Protein AF-A0A346AXZ2-F1 (afdb_monomer)

Organism: NCBI:txid2144175

Nearest PDB structures (foldseek):
  1bge-assembly2_B  TM=4.044E-01  e=4.097E-01  Canis lupus familiaris
  1bgd-assembly1_A  TM=3.453E-01  e=4.097E-01  Canis lupus familiaris
  7rmy-assembly1_A  TM=4.752E-01  e=7.616E+00  synthetic construct
  8irj-assembly1_A  TM=3.448E-01  e=8.560E+00  Homo sapiens

Mean predicted aligned error: 13.6 Å

pLDDT: mean 73.98, std 22.38, range [26.02, 95.81]

Secondary structure (DSSP, 8-state):
--HHHHHHHHHHHHTTTS-HHHHHHHHHHH-TT-SS-PPP-------------------PPB--SSHHHHHHHHHHHH--HHHHHHHHTSTTTGGGHHHHHHHHHHHHHHHTT-----TTHHHHHHHHHHHHHHHHTHHHHHHHHHHHHHS-HHHHHHHHHHHHHHHHHHHHTT-EE----TTSBTTS-EEEETTEEEEHHHHEEEEEEEES-GGGTTBEEEEEE--EEEEEE-TTS-EEEEEE-EEEEEEEE-GGGGSSS--

Foldseek 3Di:
DDPVVVVVVVVVVVPPPDDPVVVVVVVCVVCVPPPDDDDDDDDPDPDPPPPPLPFDPDDDAQECLDPVSVVVLLVLLLPLVQLLVLLVVDPNSVVCNVLVVVLSVQSVVVVVPPDHRAQAPFVVNVVSSLVSCLVRPQVLLLVLLVQLVPHDDVSVVSSVSNNVSSQVSCVSSQWHFTDDDFQDAQAPDWNDDPPDTHGSVRQADEDEDEDPDPSQARTWHFWSFGKIWHWHQGSVRDTDIDIHRTYTYGYHHDPVVPPPPDD

Sequence (263 aa):
MSLLVEHLRNQYVAYKSWNRAVVLKRLRERYPVLVKKAPEGLVPLLKKQPVSADNFVQSVPLDLRDREHFAEYMAKVKHIDPILQVLRENTMGKEYIKYIENYRERVSKVLDKIKEFDEETTENVVDTILGLIRKYLVNFIIGAYRGMRGSEEESRAFYGRLHRAIEAYLEQIYVKAHPVREGRSIREMEVVNDDRKVELIEIFKILKKETQEEQWFNIIDEIELQPHFVTYIDGDDECELAFLEGQCVVWGANCQAKCNFLE

Radius of gyration: 22.41 Å; Cα contacts (8 Å, |Δi|>4): 313; chains: 1; bounding box: 55×48×73 Å

Structure (mmCIF, N/CA/C/O backbone):
data_AF-A0A346AXZ2-F1
#
_entry.id   AF-A0A346AXZ2-F1
#
loop_
_atom_site.group_PDB
_atom_site.id
_atom_site.type_symbol
_atom_site.label_atom_id
_atom_site.label_alt_id
_atom_site.label_comp_id
_atom_site.label_asym_id
_atom_site.label_entity_id
_atom_site.label_seq_id
_atom_site.pdbx_PDB_ins_code
_atom_site.Cartn_x
_atom_site.Cartn_y
_atom_site.Cartn_z
_atom_site.occupancy
_atom_site.B_iso_or_equiv
_atom_site.auth_seq_id
_atom_site.auth_comp_id
_atom_site.auth_asym_id
_atom_site.auth_atom_id
_atom_site.pdbx_PDB_model_num
ATOM 1 N N . MET A 1 1 ? -24.239 -31.971 -24.805 1.00 40.22 1 MET A N 1
ATOM 2 C CA . MET A 1 1 ? -24.832 -30.905 -23.970 1.00 40.22 1 MET A CA 1
ATOM 3 C C . MET A 1 1 ? -23.843 -30.626 -22.866 1.00 40.22 1 MET A C 1
ATOM 5 O O . MET A 1 1 ? -23.620 -31.496 -22.042 1.00 40.22 1 MET A O 1
ATOM 9 N N . SER A 1 2 ? -23.089 -29.545 -23.043 1.00 37.97 2 SER A N 1
ATOM 10 C CA . SER A 1 2 ? -21.704 -29.430 -22.597 1.00 37.97 2 SER A CA 1
ATOM 11 C C . SER A 1 2 ? -21.564 -28.719 -21.257 1.00 37.97 2 SER A C 1
ATOM 13 O O . SER A 1 2 ? -22.422 -27.927 -20.875 1.00 37.97 2 SER A O 1
ATOM 15 N N . LEU A 1 3 ? -20.404 -28.954 -20.639 1.00 37.78 3 LEU A N 1
ATOM 16 C CA . LEU A 1 3 ? -19.769 -28.239 -19.525 1.00 37.78 3 LEU A CA 1
ATOM 17 C C . LEU A 1 3 ? -20.015 -26.720 -19.481 1.00 37.78 3 LEU A C 1
ATOM 19 O O . LEU A 1 3 ? -19.921 -26.128 -18.417 1.00 37.78 3 LEU A O 1
ATOM 23 N N . LEU A 1 4 ? -20.371 -26.086 -20.602 1.00 37.22 4 LEU A N 1
ATOM 24 C CA . LEU A 1 4 ? -20.776 -24.685 -20.664 1.00 37.22 4 LEU A CA 1
ATOM 25 C C . LEU A 1 4 ? -22.094 -24.414 -19.915 1.00 37.22 4 LEU A C 1
ATOM 27 O O . LEU A 1 4 ? -22.213 -23.395 -19.250 1.00 37.22 4 LEU A O 1
ATOM 31 N N . VAL A 1 5 ? -23.077 -25.318 -19.989 1.00 36.56 5 VAL A N 1
ATOM 32 C CA . VAL A 1 5 ? -24.354 -25.183 -19.263 1.00 36.56 5 VAL A CA 1
ATOM 33 C C . VAL A 1 5 ? -24.133 -25.371 -17.762 1.00 36.56 5 VAL A C 1
ATOM 35 O O . VAL A 1 5 ? -24.736 -24.660 -16.969 1.00 36.56 5 VAL A O 1
ATOM 38 N N . GLU A 1 6 ? -23.225 -26.266 -17.377 1.00 38.41 6 GLU A N 1
ATOM 39 C CA . GLU A 1 6 ? -22.852 -26.525 -15.981 1.00 38.41 6 GLU A CA 1
ATOM 40 C C . GLU A 1 6 ? -22.001 -25.383 -15.399 1.00 38.41 6 GLU A C 1
ATOM 42 O O . GLU A 1 6 ? -22.269 -24.912 -14.299 1.00 38.41 6 GLU A O 1
ATOM 47 N N . HIS A 1 7 ? -21.057 -24.840 -16.177 1.00 41.91 7 HIS A N 1
ATOM 48 C CA . HIS A 1 7 ? -20.254 -23.669 -15.814 1.00 41.91 7 HIS A CA 1
ATOM 49 C C . HIS A 1 7 ? -21.111 -22.400 -15.702 1.00 41.91 7 HIS A C 1
ATOM 51 O O . HIS A 1 7 ? -20.980 -21.651 -14.738 1.00 41.91 7 HIS A O 1
ATOM 57 N N . LEU A 1 8 ? -22.061 -22.195 -16.621 1.00 35.34 8 LEU A N 1
ATOM 58 C CA . LEU A 1 8 ? -23.009 -21.081 -16.541 1.00 35.34 8 LEU A CA 1
ATOM 59 C C . LEU A 1 8 ? -23.999 -21.252 -15.385 1.00 35.34 8 LEU A C 1
ATOM 61 O O . LEU A 1 8 ? -24.368 -20.258 -14.770 1.00 35.34 8 LEU A O 1
ATOM 65 N N . ARG A 1 9 ? -24.409 -22.482 -15.047 1.00 34.03 9 ARG A N 1
ATOM 66 C CA . ARG A 1 9 ? -25.267 -22.762 -13.883 1.00 34.03 9 ARG A CA 1
ATOM 67 C C . ARG A 1 9 ? -24.519 -22.530 -12.567 1.00 34.03 9 ARG A C 1
ATOM 69 O O . ARG A 1 9 ? -25.102 -21.944 -11.662 1.00 34.03 9 ARG A O 1
ATOM 76 N N . ASN A 1 10 ? -23.239 -22.893 -12.495 1.00 42.69 10 ASN A N 1
ATOM 77 C CA . ASN A 1 10 ? -22.388 -22.661 -11.325 1.00 42.69 10 ASN A CA 1
ATOM 78 C C . ASN A 1 10 ? -22.038 -21.177 -11.147 1.00 42.69 10 ASN A C 1
ATOM 80 O O . ASN A 1 10 ? -22.098 -20.676 -10.029 1.00 42.69 10 ASN A O 1
ATOM 84 N N . GLN A 1 11 ? -21.811 -20.433 -12.236 1.00 38.09 11 GLN A N 1
ATOM 85 C CA . GLN A 1 11 ? -21.737 -18.970 -12.162 1.00 38.09 11 GLN A CA 1
ATOM 86 C C . GLN A 1 11 ? -23.084 -18.358 -11.741 1.00 38.09 11 GLN A C 1
ATOM 88 O O . GLN A 1 11 ? -23.117 -17.445 -10.927 1.00 38.09 11 GLN A O 1
ATOM 93 N N . TYR A 1 12 ? -24.220 -18.887 -12.208 1.00 30.75 12 TYR A N 1
ATOM 94 C CA . TYR A 1 12 ? -25.548 -18.373 -11.840 1.00 30.75 12 TYR A CA 1
ATOM 95 C C . TYR A 1 12 ? -25.903 -18.585 -10.356 1.00 30.75 12 TYR A C 1
ATOM 97 O O . TYR A 1 12 ? -26.665 -17.798 -9.797 1.00 30.75 12 TYR A O 1
ATOM 105 N N . VAL A 1 13 ? -25.353 -19.616 -9.705 1.00 36.16 13 VAL A N 1
ATOM 106 C CA . VAL A 1 13 ? -25.509 -19.846 -8.256 1.00 36.16 13 VAL A CA 1
ATOM 107 C C . VAL A 1 13 ? -24.669 -18.855 -7.434 1.00 36.16 13 VAL A C 1
ATOM 109 O O . VAL A 1 13 ? -25.126 -18.433 -6.375 1.00 36.16 13 VAL A O 1
ATOM 112 N N . ALA A 1 14 ? -23.523 -18.402 -7.956 1.00 37.50 14 ALA A N 1
ATOM 113 C CA . ALA A 1 14 ? -22.648 -17.412 -7.316 1.00 37.50 14 ALA A CA 1
ATOM 114 C C . ALA A 1 14 ? -23.155 -15.952 -7.404 1.00 37.50 14 ALA A C 1
ATOM 116 O O . ALA A 1 14 ? -22.717 -15.100 -6.641 1.00 37.50 14 ALA A O 1
ATOM 117 N N . TYR A 1 15 ? -24.116 -15.641 -8.284 1.00 38.22 15 TYR A N 1
ATOM 118 C CA . TYR A 1 15 ? -24.635 -14.275 -8.492 1.00 38.22 15 TYR A CA 1
ATOM 119 C C . TYR A 1 15 ? -26.028 -14.037 -7.887 1.00 38.22 15 TYR A C 1
ATOM 121 O O . TYR A 1 15 ? -26.871 -13.354 -8.476 1.00 38.22 15 TYR A O 1
ATOM 129 N N . LYS A 1 16 ? -26.297 -14.583 -6.696 1.00 30.91 16 LYS A N 1
ATOM 130 C CA . LYS A 1 16 ? -27.607 -14.442 -6.033 1.00 30.91 16 LYS A CA 1
ATOM 131 C C . LYS A 1 16 ? -27.944 -13.028 -5.530 1.00 30.91 16 LYS A C 1
ATOM 133 O O . LYS A 1 16 ? -29.088 -12.814 -5.144 1.00 30.91 16 LYS A O 1
ATOM 138 N N . SER A 1 17 ? -27.028 -12.060 -5.586 1.00 39.34 17 SER A N 1
ATOM 139 C CA . SER A 1 17 ? -27.261 -10.701 -5.063 1.00 39.34 17 SER A CA 1
ATOM 140 C C . SER A 1 17 ? -27.300 -9.580 -6.113 1.00 39.34 17 SER A C 1
ATOM 142 O O . SER A 1 17 ? -27.526 -8.429 -5.749 1.00 39.34 17 SER A O 1
ATOM 144 N N . TRP A 1 18 ? -27.125 -9.852 -7.416 1.00 37.91 18 TRP A N 1
ATOM 145 C CA . TRP A 1 18 ? -27.080 -8.789 -8.439 1.00 37.91 18 TRP A CA 1
ATOM 146 C C . TRP A 1 18 ? -28.165 -8.939 -9.515 1.00 37.91 18 TRP A C 1
ATOM 148 O O . TRP A 1 18 ? -28.355 -9.992 -10.122 1.00 37.91 18 TRP A O 1
ATOM 158 N N . ASN A 1 19 ? -28.879 -7.840 -9.782 1.00 39.31 19 ASN A N 1
ATOM 159 C CA . ASN A 1 19 ? -29.966 -7.763 -10.757 1.00 39.31 19 ASN A CA 1
ATOM 160 C C . ASN A 1 19 ? -29.462 -8.147 -12.167 1.00 39.31 19 ASN A C 1
ATOM 162 O O . ASN A 1 19 ? -28.688 -7.415 -12.791 1.00 39.31 19 ASN A O 1
ATOM 166 N N . ARG A 1 20 ? -29.913 -9.306 -12.669 1.00 38.69 20 ARG A N 1
ATOM 167 C CA . ARG A 1 20 ? -29.496 -9.981 -13.919 1.00 38.69 20 ARG A CA 1
ATOM 168 C C . ARG A 1 20 ? -29.384 -9.059 -15.141 1.00 38.69 20 ARG A C 1
ATOM 170 O O . ARG A 1 20 ? -28.541 -9.281 -16.011 1.00 38.69 20 ARG A O 1
ATOM 177 N N . ALA A 1 21 ? -30.214 -8.020 -15.216 1.00 38.50 21 ALA A N 1
ATOM 178 C CA . ALA A 1 21 ? -30.202 -7.054 -16.312 1.00 38.50 21 ALA A CA 1
ATOM 179 C C . ALA A 1 21 ? -28.946 -6.155 -16.320 1.00 38.50 21 ALA A C 1
ATOM 181 O O . ALA A 1 21 ? -28.466 -5.784 -17.390 1.00 38.50 21 ALA A O 1
ATOM 182 N N . VAL A 1 22 ? -28.381 -5.841 -15.150 1.00 44.69 22 VAL A N 1
ATOM 183 C CA . VAL A 1 22 ? -27.226 -4.937 -14.989 1.00 44.69 22 VAL A CA 1
ATOM 184 C C . VAL A 1 22 ? -25.925 -5.622 -15.408 1.00 44.69 22 VAL A C 1
ATOM 186 O O . VAL A 1 22 ? -25.112 -5.031 -16.120 1.00 44.69 22 VAL A O 1
ATOM 189 N N . VAL A 1 23 ? -25.757 -6.891 -15.031 1.00 42.25 23 VAL A N 1
ATOM 190 C CA . VAL A 1 23 ? -24.566 -7.692 -15.358 1.00 42.25 23 VAL A CA 1
ATOM 191 C C . VAL A 1 23 ? -24.490 -7.963 -16.862 1.00 42.25 23 VAL A C 1
ATOM 193 O O . VAL A 1 23 ? -23.460 -7.729 -17.491 1.00 42.25 23 VAL A O 1
ATOM 196 N N . LEU A 1 24 ? -25.610 -8.356 -17.479 1.00 42.03 24 LEU A N 1
ATOM 197 C CA . LEU A 1 24 ? -25.664 -8.609 -18.923 1.00 42.03 24 LEU A CA 1
ATOM 198 C C . LEU A 1 24 ? -25.473 -7.337 -19.760 1.00 42.03 24 LEU A C 1
ATOM 200 O O . LEU A 1 24 ? -24.898 -7.410 -20.847 1.00 42.03 24 LEU A O 1
ATOM 204 N N . LYS A 1 25 ? -25.916 -6.176 -19.262 1.00 46.00 25 LYS A N 1
ATOM 205 C CA . LYS A 1 25 ? -25.681 -4.884 -19.916 1.00 46.00 25 LYS A CA 1
ATOM 206 C C . LYS A 1 25 ? -24.193 -4.509 -19.888 1.00 46.00 25 LYS A C 1
ATOM 208 O O . LYS A 1 25 ? -23.632 -4.240 -20.945 1.00 46.00 25 LYS A O 1
ATOM 213 N N . ARG A 1 26 ? -23.529 -4.625 -18.728 1.00 46.03 26 ARG A N 1
ATOM 214 C CA . ARG A 1 26 ? -22.086 -4.345 -18.578 1.00 46.03 26 ARG A CA 1
ATOM 215 C C . ARG A 1 26 ? -21.205 -5.283 -19.405 1.00 46.03 26 ARG A C 1
ATOM 217 O O . ARG A 1 26 ? -20.220 -4.839 -19.986 1.00 46.03 26 ARG A O 1
ATOM 224 N N . LEU A 1 27 ? -21.568 -6.563 -19.506 1.00 42.69 27 LEU A N 1
ATOM 225 C CA . LEU A 1 27 ? -20.828 -7.530 -20.324 1.00 42.69 27 LEU A CA 1
ATOM 226 C C . LEU A 1 27 ? -20.966 -7.246 -21.829 1.00 42.69 27 LEU A C 1
ATOM 228 O O . LEU A 1 27 ? -19.977 -7.333 -22.556 1.00 42.69 27 LEU A O 1
ATOM 232 N N . ARG A 1 28 ? -22.158 -6.849 -22.299 1.00 47.31 28 ARG A N 1
ATOM 233 C CA . ARG A 1 28 ? -22.380 -6.473 -23.710 1.00 47.31 28 ARG A CA 1
ATOM 234 C C . ARG A 1 28 ? -21.711 -5.153 -24.090 1.00 47.31 28 ARG A C 1
ATOM 236 O O . ARG A 1 28 ? -21.225 -5.035 -25.208 1.00 47.31 28 ARG A O 1
ATOM 243 N N . GLU A 1 29 ? -21.662 -4.190 -23.171 1.00 47.78 29 GLU A N 1
ATOM 244 C CA . GLU A 1 29 ? -20.983 -2.902 -23.372 1.00 47.78 29 GLU A CA 1
ATOM 245 C C . GLU A 1 29 ? -19.454 -3.050 -23.403 1.00 47.78 29 GLU A C 1
ATOM 247 O O . GLU A 1 29 ? -18.781 -2.331 -24.138 1.00 47.78 29 GLU A O 1
ATOM 252 N N . ARG A 1 30 ? -18.897 -4.002 -22.641 1.00 43.12 30 ARG A N 1
ATOM 253 C CA . ARG A 1 30 ? -17.442 -4.171 -22.488 1.00 43.12 30 ARG A CA 1
ATOM 254 C C . ARG A 1 30 ? -16.817 -5.145 -23.494 1.00 43.12 30 ARG A C 1
ATOM 256 O O . ARG A 1 30 ? -15.624 -5.034 -23.764 1.00 43.12 30 ARG A O 1
ATOM 263 N N . TYR A 1 31 ? -17.606 -6.047 -24.091 1.00 40.69 31 TYR A N 1
ATOM 264 C CA . TYR A 1 31 ? -17.127 -7.048 -25.059 1.00 40.69 31 TYR A CA 1
ATOM 265 C C . TYR A 1 31 ? -18.066 -7.223 -26.272 1.00 40.69 31 TYR A C 1
ATOM 267 O O . TYR A 1 31 ? -18.684 -8.279 -26.435 1.00 40.69 31 TYR A O 1
ATOM 275 N N . PRO A 1 32 ? -18.159 -6.237 -27.182 1.00 39.19 32 PRO A N 1
ATOM 276 C CA . PRO A 1 32 ? -19.088 -6.295 -28.318 1.00 39.19 32 PRO A CA 1
ATOM 277 C C . PRO A 1 32 ? -18.766 -7.382 -29.367 1.00 39.19 32 PRO A C 1
ATOM 279 O O . PRO A 1 32 ? -19.599 -7.666 -30.223 1.00 39.19 32 PRO A O 1
ATOM 282 N N . VAL A 1 33 ? -17.583 -8.013 -29.317 1.00 41.06 33 VAL A N 1
ATOM 283 C CA . VAL A 1 33 ? -17.075 -8.905 -30.384 1.00 41.06 33 VAL A CA 1
ATOM 284 C C . VAL A 1 33 ? -17.206 -10.406 -30.058 1.00 41.06 33 VAL A C 1
ATOM 286 O O . VAL A 1 33 ? -16.968 -11.250 -30.917 1.00 41.06 33 VAL A O 1
ATOM 289 N N . LEU A 1 34 ? -17.665 -10.793 -28.863 1.00 41.34 34 LEU A N 1
ATOM 290 C CA . LEU A 1 34 ? -17.738 -12.209 -28.452 1.00 41.34 34 LEU A CA 1
ATOM 291 C C . LEU A 1 34 ? -18.991 -12.964 -28.943 1.00 41.34 34 LEU A C 1
ATOM 293 O O . LEU A 1 34 ? -19.544 -13.805 -28.239 1.00 41.34 34 LEU A O 1
ATOM 297 N N . VAL A 1 35 ? -19.414 -12.723 -30.186 1.00 39.09 35 VAL A N 1
ATOM 298 C CA . VAL A 1 35 ? -20.332 -13.618 -30.910 1.00 39.09 35 VAL A CA 1
ATOM 299 C C . VAL A 1 35 ? -19.813 -13.824 -32.331 1.00 39.09 35 VAL A C 1
ATOM 301 O O . VAL A 1 35 ? -20.402 -13.326 -33.284 1.00 39.09 35 VAL A O 1
ATOM 304 N N . LYS A 1 36 ? -18.689 -14.539 -32.483 1.00 32.81 36 LYS A N 1
ATOM 305 C CA . LYS A 1 36 ? -18.346 -15.308 -33.698 1.00 32.81 36 LYS A CA 1
ATOM 306 C C . LYS A 1 36 ? -17.117 -16.205 -33.456 1.00 32.81 36 LYS A C 1
ATOM 308 O O . LYS A 1 36 ? -16.014 -15.715 -33.281 1.00 32.81 36 LYS A O 1
ATOM 313 N N . LYS A 1 37 ? -17.402 -17.517 -33.421 1.00 34.19 37 LYS A N 1
ATOM 314 C CA . LYS A 1 37 ? -16.577 -18.741 -33.569 1.00 34.19 37 LYS A CA 1
ATOM 315 C C . LYS A 1 37 ? -15.047 -18.659 -33.372 1.00 34.19 37 LYS A C 1
ATOM 317 O O . LYS A 1 37 ? -14.351 -18.012 -34.143 1.00 34.19 37 LYS A O 1
ATOM 322 N N . ALA A 1 38 ? -14.541 -19.483 -32.449 1.00 27.55 38 ALA A N 1
ATOM 323 C CA . ALA A 1 38 ? -13.133 -19.883 -32.363 1.00 27.55 38 ALA A CA 1
ATOM 324 C C . ALA A 1 38 ? -12.809 -21.007 -33.378 1.00 27.55 38 ALA A C 1
ATOM 326 O O . ALA A 1 38 ? -13.654 -21.890 -33.552 1.00 27.55 38 ALA A O 1
ATOM 327 N N . PRO A 1 39 ? -11.624 -21.021 -34.022 1.00 30.94 39 PRO A N 1
ATOM 328 C CA . PRO A 1 39 ? -11.111 -22.194 -34.720 1.00 30.94 39 PRO A CA 1
ATOM 329 C C . PRO A 1 39 ? -10.305 -23.092 -33.772 1.00 30.94 39 PRO A C 1
ATOM 331 O O . PRO A 1 39 ? -9.544 -22.623 -32.927 1.00 30.94 39 PRO A O 1
ATOM 334 N N . GLU A 1 40 ? -10.507 -24.396 -33.926 1.00 34.31 40 GLU A N 1
ATOM 335 C CA . GLU A 1 40 ? -9.847 -25.466 -33.183 1.00 34.31 40 GLU A CA 1
ATOM 336 C C . GLU A 1 40 ? -8.433 -25.736 -33.715 1.00 34.31 40 GLU A C 1
ATOM 338 O O . GLU A 1 40 ? -8.216 -25.786 -34.924 1.00 34.31 40 GLU A O 1
ATOM 343 N N . GLY A 1 41 ? -7.507 -26.017 -32.792 1.00 33.69 41 GLY A N 1
ATOM 344 C CA . GLY A 1 41 ? -6.291 -26.782 -33.070 1.00 33.69 41 GLY A CA 1
ATOM 345 C C . GLY A 1 41 ? -5.003 -25.970 -33.176 1.00 33.69 41 GLY A C 1
ATOM 346 O O . GLY A 1 41 ? -4.687 -25.465 -34.244 1.00 33.69 41 GLY A O 1
ATOM 347 N N . LEU A 1 42 ? -4.236 -25.931 -32.077 1.00 27.20 42 LEU A N 1
ATOM 348 C CA . LEU A 1 42 ? -2.772 -26.109 -32.015 1.00 27.20 42 LEU A CA 1
ATOM 349 C C . LEU A 1 42 ? -2.289 -25.798 -30.590 1.00 27.20 42 LEU A C 1
ATOM 351 O O . LEU A 1 42 ? -2.053 -24.651 -30.233 1.00 27.20 42 LEU A O 1
ATOM 355 N N . VAL A 1 43 ? -2.132 -26.835 -29.765 1.00 26.02 43 VAL A N 1
ATOM 356 C CA . VAL A 1 43 ? -1.326 -26.757 -28.538 1.00 26.02 43 VAL A CA 1
ATOM 357 C C . VAL A 1 43 ? -0.455 -28.007 -28.461 1.00 26.02 43 VAL A C 1
ATOM 359 O O . VAL A 1 43 ? -0.982 -29.089 -28.197 1.00 26.02 43 VAL A O 1
ATOM 362 N N . PRO A 1 44 ? 0.872 -27.895 -28.626 1.00 31.22 44 PRO A N 1
ATOM 363 C CA . PRO A 1 44 ? 1.801 -28.856 -28.069 1.00 31.22 44 PRO A CA 1
ATOM 364 C C . PRO A 1 44 ? 2.406 -28.294 -26.776 1.00 31.22 44 PRO A C 1
ATOM 366 O O . PRO A 1 44 ? 3.245 -27.402 -26.787 1.00 31.22 44 PRO A O 1
ATOM 369 N N . LEU A 1 45 ? 1.981 -28.892 -25.662 1.00 31.75 45 LEU A N 1
ATOM 370 C CA . LEU A 1 45 ? 2.846 -29.317 -24.556 1.00 31.75 45 LEU A CA 1
ATOM 371 C C . LEU A 1 45 ? 3.811 -28.270 -23.965 1.00 31.75 45 LEU A C 1
ATOM 373 O O . LEU A 1 45 ? 5.022 -28.476 -23.941 1.00 31.75 45 LEU A O 1
ATOM 377 N N . LEU A 1 46 ? 3.268 -27.255 -23.293 1.00 28.81 46 LEU A N 1
ATOM 378 C CA . LEU A 1 46 ? 3.876 -26.843 -22.028 1.00 28.81 46 LEU A CA 1
ATOM 379 C C . LEU A 1 46 ? 3.371 -27.820 -20.968 1.00 28.81 46 LEU A C 1
ATOM 381 O O . LEU A 1 46 ? 2.168 -27.928 -20.724 1.00 28.81 46 LEU A O 1
ATOM 385 N N . LYS A 1 47 ? 4.293 -28.613 -20.411 1.00 28.31 47 LYS A N 1
ATOM 386 C CA . LYS A 1 47 ? 4.028 -29.498 -19.274 1.00 28.31 47 LYS A CA 1
ATOM 387 C C . LYS A 1 47 ? 3.242 -28.694 -18.242 1.00 28.31 47 LYS A C 1
ATOM 389 O O . LYS A 1 47 ? 3.785 -27.752 -17.673 1.00 28.31 47 LYS A O 1
ATOM 394 N N . LYS A 1 48 ? 1.981 -29.075 -18.012 1.00 32.16 48 LYS A N 1
ATOM 395 C CA . LYS A 1 48 ? 1.210 -28.640 -16.849 1.00 32.16 48 LYS A CA 1
ATOM 396 C C . LYS A 1 48 ? 1.999 -29.085 -15.624 1.00 32.16 48 LYS A C 1
ATOM 398 O O . LYS A 1 48 ? 1.872 -30.226 -15.186 1.00 32.16 48 LYS A O 1
ATOM 403 N N . GLN A 1 49 ? 2.868 -28.219 -15.112 1.00 26.55 49 GLN A N 1
ATOM 404 C CA . GLN A 1 49 ? 3.192 -28.300 -13.702 1.00 26.55 49 GLN A CA 1
ATOM 405 C C . GLN A 1 49 ? 1.857 -28.127 -12.975 1.00 26.55 49 GLN A C 1
ATOM 407 O O . GLN A 1 49 ? 1.080 -27.250 -13.367 1.00 26.55 49 GLN A O 1
ATOM 412 N N . PRO A 1 50 ? 1.526 -28.994 -12.006 1.00 27.14 50 PRO A N 1
ATOM 413 C CA . PRO A 1 50 ? 0.364 -28.754 -11.173 1.00 27.14 50 PRO A CA 1
ATOM 414 C C . PRO A 1 50 ? 0.490 -27.333 -10.624 1.00 27.14 50 PRO A C 1
ATOM 416 O O . PRO A 1 50 ? 1.554 -26.955 -10.132 1.00 27.14 50 PRO A O 1
ATOM 419 N N . VAL A 1 51 ? -0.570 -26.544 -10.800 1.00 38.16 51 VAL A N 1
ATOM 420 C CA . VAL A 1 51 ? -0.731 -25.251 -10.142 1.00 38.16 51 VAL A CA 1
ATOM 421 C C . VAL A 1 51 ? -0.740 -25.589 -8.660 1.00 38.16 51 VAL A C 1
ATOM 423 O O . VAL A 1 51 ? -1.751 -26.059 -8.138 1.00 38.16 51 VAL A O 1
ATOM 426 N N . SER A 1 52 ? 0.416 -25.509 -8.005 1.00 35.06 52 SER A N 1
ATOM 427 C CA . SER A 1 52 ? 0.430 -25.566 -6.558 1.00 35.06 52 SER A CA 1
ATOM 428 C C . SER A 1 52 ? -0.380 -24.363 -6.096 1.00 35.06 52 SER A C 1
ATOM 430 O O . SER A 1 52 ? -0.179 -23.247 -6.579 1.00 35.06 52 SER A O 1
ATOM 432 N N . ALA A 1 53 ? -1.332 -24.600 -5.197 1.00 40.31 53 ALA A N 1
ATOM 433 C CA . ALA A 1 53 ? -2.038 -23.568 -4.446 1.00 40.31 53 ALA A CA 1
ATOM 434 C C . ALA A 1 53 ? -1.073 -22.879 -3.459 1.00 40.31 53 ALA A C 1
ATOM 436 O O . ALA A 1 53 ? -1.385 -22.671 -2.290 1.00 40.31 53 ALA A O 1
ATOM 437 N N . ASP A 1 54 ? 0.144 -22.595 -3.913 1.00 38.84 54 ASP A N 1
ATOM 438 C CA . ASP A 1 54 ? 1.136 -21.887 -3.145 1.00 38.84 54 ASP A CA 1
ATOM 439 C C . ASP A 1 54 ? 0.746 -20.413 -3.194 1.00 38.84 54 ASP A C 1
ATOM 441 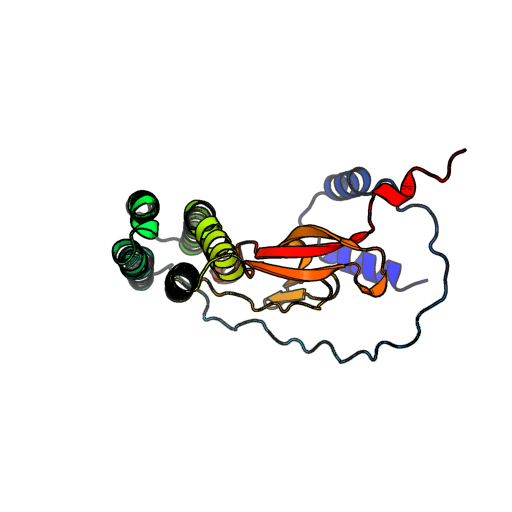O O . ASP A 1 54 ? 0.667 -19.818 -4.272 1.00 38.84 54 ASP A O 1
ATOM 445 N N . ASN A 1 55 ? 0.576 -19.839 -2.002 1.00 45.25 55 ASN A N 1
ATOM 446 C CA . ASN A 1 55 ? 0.907 -18.455 -1.641 1.00 45.25 55 ASN A CA 1
ATOM 447 C C . ASN A 1 55 ? -0.222 -17.599 -1.056 1.00 45.25 55 ASN A C 1
ATOM 449 O O . ASN A 1 55 ? -0.085 -16.379 -1.075 1.00 45.25 55 ASN A O 1
ATOM 453 N N . PHE A 1 56 ? -1.278 -18.143 -0.445 1.00 49.75 56 PHE A N 1
ATOM 454 C CA . PHE A 1 56 ? -1.970 -17.302 0.540 1.00 49.75 56 PHE A CA 1
ATOM 455 C C . PHE A 1 56 ? -1.137 -17.257 1.823 1.00 49.75 56 PHE A C 1
ATOM 457 O O . PHE A 1 56 ? -0.857 -18.290 2.434 1.00 49.75 56 PHE A O 1
ATOM 464 N N . VAL A 1 57 ? -0.684 -16.064 2.213 1.00 51.72 57 VAL A N 1
ATOM 465 C CA . VAL A 1 57 ? -0.057 -15.876 3.521 1.00 51.72 57 VAL A CA 1
ATOM 466 C C . VAL A 1 57 ? -1.190 -15.967 4.531 1.00 51.72 57 VAL A C 1
ATOM 468 O O . VAL A 1 57 ? -1.879 -14.977 4.748 1.00 51.72 57 VAL A O 1
ATOM 471 N N . GLN A 1 58 ? -1.405 -17.146 5.125 1.00 53.22 58 GLN A N 1
ATOM 472 C CA . GLN A 1 58 ? -2.308 -17.271 6.268 1.00 53.22 58 GLN A CA 1
ATOM 473 C C . GLN A 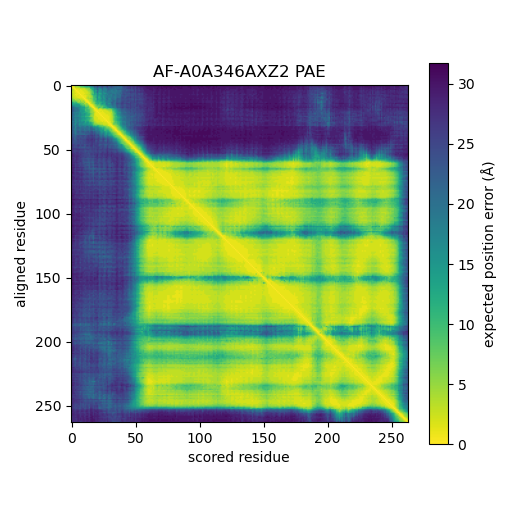1 58 ? -1.899 -16.221 7.306 1.00 53.22 58 GLN A C 1
ATOM 475 O O . GLN A 1 58 ? -0.795 -16.239 7.861 1.00 53.22 58 GLN A O 1
ATOM 480 N N . SER A 1 59 ? -2.767 -15.238 7.503 1.00 65.44 59 SER A N 1
ATOM 481 C CA . SER A 1 59 ? -2.602 -14.182 8.484 1.00 65.44 59 SER A CA 1
ATOM 482 C C . SER A 1 59 ? -3.716 -14.321 9.497 1.00 65.44 59 SER A C 1
ATOM 484 O O . SER A 1 59 ? -4.863 -14.514 9.109 1.00 65.44 59 SER A O 1
ATOM 486 N N . VAL A 1 60 ? -3.378 -14.181 10.775 1.00 80.56 60 VAL A N 1
ATOM 487 C CA . VAL A 1 60 ? -4.389 -13.997 11.816 1.00 80.56 60 VAL A CA 1
ATOM 488 C C . VAL A 1 60 ? -5.267 -12.811 11.400 1.00 80.56 60 VAL A C 1
ATOM 490 O O . VAL A 1 60 ? -4.693 -11.751 11.116 1.00 80.56 60 VAL A O 1
ATOM 493 N N . PRO A 1 61 ? -6.596 -12.992 11.283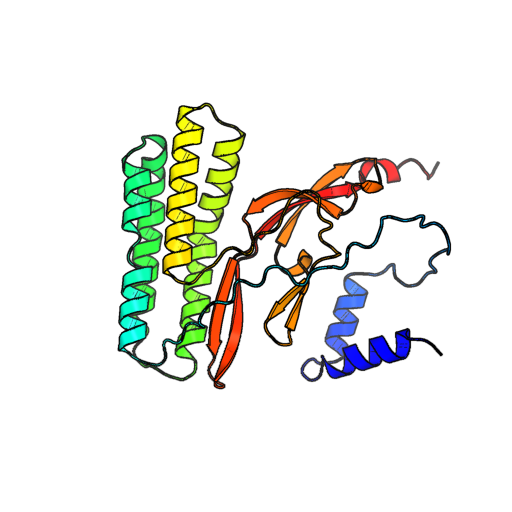 1.00 86.62 61 PRO A N 1
ATOM 494 C CA . PRO A 1 61 ? -7.481 -11.915 10.884 1.00 86.62 61 PRO A CA 1
ATOM 495 C C . PRO A 1 61 ? -7.425 -10.803 11.928 1.00 86.62 61 PRO A C 1
ATOM 497 O O . PRO A 1 61 ? -7.341 -11.053 13.132 1.00 86.62 61 PRO A O 1
ATOM 500 N N . LEU A 1 62 ? -7.417 -9.566 11.449 1.00 90.44 62 LEU A N 1
ATOM 501 C CA . LEU A 1 62 ? -7.528 -8.390 12.288 1.00 90.44 62 LEU A CA 1
ATOM 502 C C . LEU A 1 62 ? -8.941 -8.327 12.881 1.00 90.44 62 LEU A C 1
ATOM 504 O O . LEU A 1 62 ? -9.917 -8.354 12.139 1.00 90.44 62 LEU A O 1
ATOM 508 N N . ASP A 1 63 ? -9.036 -8.207 14.199 1.00 90.69 63 ASP A N 1
ATOM 509 C CA . ASP A 1 63 ? -10.290 -7.980 14.917 1.00 90.69 63 ASP A CA 1
ATOM 510 C C . ASP A 1 63 ? -10.092 -6.785 15.854 1.00 90.69 63 ASP A C 1
ATOM 512 O O . ASP A 1 63 ? -9.160 -6.770 16.660 1.00 90.69 63 ASP A O 1
ATOM 516 N N . LEU A 1 64 ? -10.905 -5.743 15.676 1.00 89.56 64 LEU A N 1
ATOM 517 C CA . LEU A 1 64 ? -10.799 -4.468 16.392 1.00 89.56 64 LEU A CA 1
ATOM 518 C C . LEU A 1 64 ? -12.048 -4.151 17.216 1.00 89.56 64 LEU A C 1
ATOM 520 O O . LEU A 1 64 ? -12.257 -2.997 17.603 1.00 89.56 64 LEU A O 1
ATOM 524 N N . ARG A 1 65 ? -12.900 -5.150 17.452 1.00 83.56 65 ARG A N 1
ATOM 525 C CA . ARG A 1 65 ? -14.179 -4.962 18.149 1.00 83.56 65 ARG A CA 1
ATOM 526 C C . ARG A 1 65 ? -14.007 -4.751 19.646 1.00 83.56 65 ARG A C 1
ATOM 528 O O . ARG A 1 65 ? -14.900 -4.219 20.303 1.00 83.56 65 ARG A O 1
ATOM 535 N N . ASP A 1 66 ? -12.845 -5.087 20.196 1.00 85.19 66 ASP A N 1
ATOM 536 C CA . ASP A 1 66 ? -12.470 -4.687 21.540 1.00 85.19 66 ASP A CA 1
ATOM 537 C C . ASP A 1 66 ? -11.537 -3.466 21.552 1.00 85.19 66 ASP A C 1
ATOM 539 O O . ASP A 1 66 ? -10.712 -3.203 20.671 1.00 85.19 66 ASP A O 1
ATOM 543 N N . ARG A 1 67 ? -11.668 -2.701 22.632 1.00 84.81 67 ARG A N 1
ATOM 544 C CA . ARG A 1 67 ? -10.989 -1.419 22.794 1.00 84.81 67 ARG A CA 1
ATOM 545 C C . ARG A 1 67 ? -9.471 -1.549 22.940 1.00 84.81 67 ARG A C 1
ATOM 547 O O . ARG A 1 67 ? -8.761 -0.597 22.614 1.00 84.81 67 ARG A O 1
ATOM 554 N N . GLU A 1 68 ? -8.986 -2.664 23.478 1.00 89.19 68 GLU A N 1
ATOM 555 C CA . GLU A 1 68 ? -7.561 -2.879 23.733 1.00 89.19 68 GLU A CA 1
ATOM 556 C C . GLU A 1 68 ? -6.829 -3.161 22.420 1.00 89.19 68 GLU A C 1
ATOM 558 O O . GLU A 1 68 ? -5.941 -2.386 22.056 1.00 89.19 68 GLU A O 1
ATOM 563 N N . HIS A 1 69 ? -7.276 -4.152 21.643 1.00 89.31 69 HIS A N 1
ATOM 564 C CA . HIS A 1 69 ? -6.711 -4.455 20.327 1.00 89.31 69 HIS A CA 1
ATOM 565 C C . HIS A 1 69 ? -6.855 -3.274 19.367 1.00 89.31 69 HIS A C 1
ATOM 567 O O . HIS A 1 69 ? -5.913 -2.973 18.628 1.00 89.31 69 HIS A O 1
ATOM 573 N N . PHE A 1 70 ? -7.964 -2.523 19.422 1.00 89.19 70 PHE A N 1
ATOM 574 C CA . PHE A 1 70 ? -8.066 -1.265 18.684 1.00 89.19 70 PHE A CA 1
ATOM 575 C C . PHE A 1 70 ? -6.984 -0.265 19.090 1.00 89.19 70 PHE A C 1
ATOM 577 O O . PHE A 1 70 ? -6.282 0.266 18.228 1.00 89.19 70 PHE A O 1
ATOM 584 N N . ALA A 1 71 ? -6.816 0.011 20.385 1.00 88.50 71 ALA A N 1
ATOM 585 C CA . ALA A 1 71 ? -5.810 0.963 20.846 1.00 88.50 71 ALA A CA 1
ATOM 586 C C . ALA A 1 71 ? -4.387 0.532 20.446 1.00 88.50 71 ALA A C 1
ATOM 588 O O . ALA A 1 71 ? -3.596 1.368 19.994 1.00 88.50 71 ALA A O 1
ATOM 589 N N . GLU A 1 72 ? -4.080 -0.762 20.548 1.00 91.81 72 GLU A N 1
ATOM 590 C CA . GLU A 1 72 ? -2.806 -1.337 20.119 1.00 91.81 72 GLU A CA 1
ATOM 591 C C . GLU A 1 72 ? -2.584 -1.207 18.612 1.00 91.81 72 GLU A C 1
ATOM 593 O O . GLU A 1 72 ? -1.534 -0.725 18.174 1.00 91.81 72 GLU A O 1
ATOM 598 N N . TYR A 1 73 ? -3.570 -1.603 17.805 1.00 92.25 73 TYR A N 1
ATOM 599 C CA . TYR A 1 73 ? -3.513 -1.466 16.355 1.00 92.25 73 TYR A CA 1
ATOM 600 C C . TYR A 1 73 ? -3.299 -0.003 15.967 1.00 92.25 73 TYR A C 1
ATOM 602 O O . TYR A 1 73 ? -2.422 0.315 15.165 1.00 92.25 73 TYR A O 1
ATOM 610 N N . MET A 1 74 ? -3.991 0.925 16.622 1.00 89.06 74 MET A N 1
ATOM 611 C CA . MET A 1 74 ? -3.843 2.349 16.340 1.00 89.06 74 MET A CA 1
ATOM 612 C C . MET A 1 74 ? -2.509 2.940 16.765 1.00 89.06 74 MET A C 1
ATOM 614 O O . MET A 1 74 ? -2.000 3.840 16.088 1.00 89.06 74 MET A O 1
ATOM 618 N N . ALA A 1 75 ? -1.896 2.428 17.829 1.00 90.75 75 ALA A N 1
ATOM 619 C CA . ALA A 1 75 ? -0.517 2.763 18.149 1.00 90.75 75 ALA A CA 1
ATOM 620 C C . ALA A 1 75 ? 0.434 2.317 17.024 1.00 90.75 75 ALA A C 1
ATOM 622 O O . ALA A 1 75 ? 1.293 3.102 16.614 1.00 90.75 75 ALA A O 1
ATOM 623 N N . LYS A 1 76 ? 0.229 1.116 16.459 1.00 93.50 76 LYS A N 1
ATOM 624 C CA . LYS A 1 76 ? 1.004 0.611 15.311 1.00 93.50 76 LYS A CA 1
ATOM 625 C C . LYS A 1 76 ? 0.807 1.485 14.069 1.00 93.50 76 LYS A C 1
ATOM 627 O O . LYS A 1 76 ? 1.791 1.929 13.485 1.00 93.50 76 LYS A O 1
ATOM 632 N N . VAL A 1 77 ? -0.435 1.835 13.715 1.00 91.88 77 VAL A N 1
ATOM 633 C CA . VAL A 1 77 ? -0.722 2.696 12.550 1.00 91.88 77 VAL A CA 1
ATOM 634 C C . VAL A 1 77 ? -0.076 4.079 12.692 1.00 91.88 77 VAL A C 1
ATOM 636 O O . VAL A 1 77 ? 0.448 4.617 11.715 1.00 91.88 77 VAL A O 1
ATOM 639 N N . LYS A 1 78 ? -0.033 4.657 13.898 1.00 90.25 78 LYS A N 1
ATOM 640 C CA . LYS A 1 78 ? 0.640 5.947 14.145 1.00 90.25 78 LYS A CA 1
ATOM 641 C C . LYS A 1 78 ? 2.169 5.872 14.096 1.00 90.25 78 LYS A C 1
ATOM 643 O O . LYS A 1 78 ? 2.808 6.917 13.941 1.00 90.25 78 LYS A O 1
ATOM 648 N N . HIS A 1 79 ? 2.755 4.688 14.250 1.00 92.19 79 HIS A N 1
ATOM 649 C CA . HIS A 1 79 ? 4.196 4.486 14.364 1.00 92.19 79 HIS A CA 1
ATOM 650 C C . HIS A 1 79 ? 4.898 4.513 12.994 1.00 92.19 79 HIS A C 1
ATOM 652 O O . HIS A 1 79 ? 5.440 3.525 12.511 1.00 92.19 79 HIS A O 1
ATOM 658 N N . ILE A 1 80 ? 4.898 5.688 12.364 1.00 91.88 80 ILE A N 1
ATOM 659 C CA . ILE A 1 80 ? 5.534 5.934 11.058 1.00 91.88 80 ILE A CA 1
ATOM 660 C C . ILE A 1 80 ? 6.972 6.462 11.163 1.00 91.88 80 ILE A C 1
ATOM 662 O O . ILE A 1 80 ? 7.611 6.767 10.153 1.00 91.88 80 ILE A O 1
ATOM 666 N N . ASP A 1 81 ? 7.478 6.617 12.387 1.00 93.12 81 ASP A N 1
ATOM 667 C CA . ASP A 1 81 ? 8.796 7.188 12.658 1.00 93.12 81 ASP A CA 1
ATOM 668 C C . ASP A 1 81 ? 9.945 6.446 11.940 1.00 93.12 81 ASP A C 1
ATOM 670 O O . ASP A 1 81 ? 10.839 7.138 11.444 1.00 93.12 81 ASP A O 1
ATOM 674 N N . PRO A 1 82 ? 9.913 5.107 11.749 1.00 93.38 82 PRO A N 1
ATOM 675 C CA . PRO A 1 82 ? 10.926 4.411 10.950 1.00 93.38 82 PRO A CA 1
ATOM 676 C C . PRO A 1 82 ? 11.020 4.900 9.495 1.00 93.38 82 PRO A C 1
ATOM 678 O O . PRO A 1 82 ? 12.119 5.059 8.965 1.00 93.38 82 PRO A O 1
ATOM 681 N N . ILE A 1 83 ? 9.887 5.208 8.849 1.00 94.31 83 ILE A N 1
ATOM 682 C CA . ILE A 1 83 ? 9.874 5.760 7.483 1.00 94.31 83 ILE A CA 1
ATOM 683 C C . ILE A 1 83 ? 10.468 7.173 7.496 1.00 94.31 83 ILE A C 1
ATOM 685 O O . ILE A 1 83 ? 11.323 7.505 6.673 1.00 94.31 83 ILE A O 1
ATOM 689 N N . LEU A 1 84 ? 10.049 8.008 8.454 1.00 94.44 84 LEU A N 1
ATOM 690 C CA . LEU A 1 84 ? 10.554 9.378 8.587 1.00 94.44 84 LEU A CA 1
ATOM 691 C C . LEU A 1 84 ? 12.059 9.419 8.854 1.00 94.44 84 LEU A C 1
ATOM 693 O O . LEU A 1 84 ? 12.738 10.314 8.354 1.00 94.44 84 LEU A O 1
ATOM 697 N N . GLN A 1 85 ? 12.583 8.471 9.628 1.00 94.81 85 GLN A N 1
ATOM 698 C CA . GLN A 1 85 ? 14.012 8.359 9.888 1.00 94.81 85 GLN A CA 1
ATOM 699 C C . GLN A 1 85 ? 14.791 8.149 8.585 1.00 94.81 85 GLN A C 1
ATOM 701 O O . GLN A 1 85 ? 15.696 8.933 8.296 1.00 94.81 85 GLN A O 1
ATOM 706 N N . VAL A 1 86 ? 14.384 7.184 7.752 1.00 93.88 86 VAL A N 1
ATOM 707 C CA . VAL A 1 86 ? 15.031 6.934 6.450 1.00 93.88 86 VAL A CA 1
ATOM 708 C C . VAL A 1 86 ? 15.002 8.179 5.560 1.00 93.88 86 VAL A C 1
ATOM 710 O O . VAL A 1 86 ? 15.991 8.489 4.894 1.00 93.88 86 VAL A O 1
ATOM 713 N N . LEU A 1 87 ? 13.893 8.926 5.566 1.00 93.00 87 LEU A N 1
ATOM 714 C CA . LEU A 1 87 ? 13.772 10.168 4.799 1.00 93.00 87 LEU A CA 1
ATOM 715 C C . LEU A 1 87 ? 14.677 11.295 5.323 1.00 93.00 87 LEU A C 1
ATOM 717 O O . LEU A 1 87 ? 15.176 12.090 4.531 1.00 93.00 87 LEU A O 1
ATOM 721 N N . ARG A 1 88 ? 14.905 11.386 6.638 1.00 93.94 88 ARG A N 1
ATOM 722 C CA . ARG A 1 88 ? 15.757 12.424 7.252 1.00 93.94 88 ARG A CA 1
ATOM 723 C C . ARG A 1 88 ? 17.245 12.192 7.007 1.00 93.94 88 ARG A C 1
ATOM 725 O O . ARG A 1 88 ? 17.996 13.161 6.896 1.00 93.94 88 ARG A O 1
ATOM 732 N N . GLU A 1 89 ? 17.655 10.931 6.910 1.00 90.69 89 GLU A N 1
ATOM 733 C CA . GLU A 1 89 ? 19.047 10.514 6.709 1.00 90.69 89 GLU A CA 1
ATOM 734 C C . GLU A 1 89 ? 19.580 10.801 5.293 1.00 90.69 89 GLU A C 1
ATOM 736 O O . GLU A 1 89 ? 20.783 10.701 5.063 1.00 90.69 89 GLU A O 1
ATOM 741 N N . ASN A 1 90 ? 18.722 11.173 4.336 1.00 86.88 90 ASN A N 1
ATOM 742 C CA . ASN A 1 90 ? 19.119 11.439 2.953 1.00 86.88 90 ASN A CA 1
ATOM 743 C C . ASN A 1 90 ? 18.543 12.768 2.436 1.00 86.88 90 ASN A C 1
ATOM 745 O O . ASN A 1 90 ? 17.386 13.098 2.684 1.00 86.88 90 ASN A O 1
ATOM 749 N N . THR A 1 91 ? 19.333 13.538 1.683 1.00 85.75 91 THR A N 1
ATOM 750 C CA . THR A 1 91 ? 18.906 14.829 1.115 1.00 85.75 91 THR A CA 1
ATOM 751 C C . THR A 1 91 ? 17.699 14.701 0.186 1.00 85.75 91 THR A C 1
ATOM 753 O O . THR A 1 91 ? 16.811 15.546 0.266 1.00 85.75 91 THR A O 1
ATOM 756 N N . MET A 1 92 ? 17.612 13.624 -0.604 1.00 82.25 92 MET A N 1
ATOM 757 C CA . MET A 1 92 ? 16.470 13.325 -1.482 1.00 82.25 92 MET A CA 1
ATOM 758 C C . MET A 1 92 ? 15.193 13.053 -0.677 1.00 82.25 92 MET A C 1
ATOM 760 O O . MET A 1 92 ? 14.094 13.360 -1.122 1.00 82.25 92 MET A O 1
ATOM 764 N N . GLY A 1 93 ? 15.326 12.482 0.523 1.00 84.31 93 GLY A N 1
ATOM 765 C CA . GLY A 1 93 ? 14.198 12.139 1.385 1.00 84.31 93 GLY A CA 1
ATOM 766 C C . GLY A 1 93 ? 13.520 13.351 2.029 1.00 84.31 93 GLY A C 1
ATOM 767 O O . GLY A 1 93 ? 12.318 13.311 2.301 1.00 84.31 93 GLY A O 1
ATOM 768 N N . LYS A 1 94 ? 14.259 14.451 2.233 1.00 87.06 94 LYS A N 1
ATOM 769 C CA . LYS A 1 94 ? 13.780 15.631 2.973 1.00 87.06 94 LYS A CA 1
ATOM 770 C C . LYS A 1 94 ? 12.535 16.271 2.364 1.00 87.06 94 LYS A C 1
ATOM 772 O O . LYS A 1 94 ? 11.657 16.705 3.107 1.00 87.06 94 LYS A O 1
ATOM 777 N N . GLU A 1 95 ? 12.431 16.290 1.038 1.00 83.69 95 GLU A N 1
ATOM 778 C CA . GLU A 1 95 ? 11.290 16.876 0.318 1.00 83.69 95 GLU A CA 1
ATOM 779 C C . GLU A 1 95 ? 9.978 16.117 0.574 1.00 83.69 95 GLU A C 1
ATOM 781 O O . GLU A 1 95 ? 8.889 16.688 0.500 1.00 83.69 95 GLU A O 1
ATOM 786 N N . TYR A 1 96 ? 10.076 14.843 0.956 1.00 85.75 96 TYR A N 1
ATOM 787 C CA . TYR A 1 96 ? 8.932 13.964 1.171 1.00 85.75 96 TYR A CA 1
ATOM 788 C C . TYR A 1 96 ? 8.464 13.886 2.627 1.00 85.75 96 TYR A C 1
ATOM 790 O O . TYR A 1 96 ? 7.364 13.396 2.886 1.00 85.75 96 TYR A O 1
ATOM 798 N N . ILE A 1 97 ? 9.249 14.400 3.581 1.00 91.06 97 ILE A N 1
ATOM 799 C CA . ILE A 1 97 ? 8.937 14.344 5.020 1.00 91.06 97 ILE A CA 1
ATOM 800 C C . ILE A 1 97 ? 7.553 14.929 5.300 1.00 91.06 97 ILE A C 1
ATOM 802 O O . ILE A 1 97 ? 6.709 14.251 5.882 1.00 91.06 97 ILE A O 1
ATOM 806 N N . LYS A 1 98 ? 7.278 16.141 4.800 1.00 88.62 98 LYS A N 1
ATOM 807 C CA . LYS A 1 98 ? 5.989 16.821 5.005 1.00 88.62 98 LYS A CA 1
ATOM 808 C C . LYS A 1 98 ? 4.812 15.992 4.490 1.00 88.62 98 LYS A C 1
ATOM 810 O O . LYS A 1 98 ? 3.713 16.037 5.036 1.00 88.62 98 LYS A O 1
ATOM 815 N N . TYR A 1 99 ? 5.024 15.242 3.414 1.00 87.81 99 TYR A N 1
ATOM 816 C CA . TYR A 1 99 ? 3.984 14.415 2.826 1.00 87.81 99 TYR A CA 1
ATOM 817 C C . TYR A 1 99 ? 3.649 13.201 3.707 1.00 87.81 99 TYR A C 1
ATOM 819 O O . TYR A 1 99 ? 2.473 12.907 3.919 1.00 87.81 99 TYR A O 1
ATOM 827 N N . ILE A 1 100 ? 4.663 12.550 4.281 1.00 90.38 100 ILE A N 1
ATOM 828 C CA . ILE A 1 100 ? 4.480 11.440 5.227 1.00 90.38 100 ILE A CA 1
ATOM 829 C C . ILE A 1 100 ? 3.957 11.936 6.588 1.00 90.38 100 ILE A C 1
ATOM 831 O O . ILE A 1 100 ? 3.118 11.287 7.210 1.00 90.38 100 ILE A O 1
ATOM 835 N N . GLU A 1 101 ? 4.356 13.126 7.033 1.00 89.94 101 GLU A N 1
ATOM 836 C CA . GLU A 1 101 ? 3.779 13.761 8.225 1.00 89.94 101 GLU A CA 1
ATOM 837 C C . GLU A 1 101 ? 2.279 14.045 8.043 1.00 89.94 101 GLU A C 1
ATOM 839 O O . GLU A 1 101 ? 1.483 13.746 8.935 1.00 89.94 101 GLU A O 1
ATOM 844 N N . ASN A 1 102 ? 1.854 14.492 6.853 1.00 89.00 102 ASN A N 1
ATOM 845 C CA . ASN A 1 102 ? 0.430 14.640 6.539 1.00 89.00 102 ASN A CA 1
ATOM 846 C C . ASN A 1 102 ? -0.334 13.310 6.649 1.00 89.00 102 ASN A C 1
ATOM 848 O O . ASN A 1 102 ? -1.490 13.314 7.071 1.00 89.00 102 ASN A O 1
ATOM 852 N N . TYR A 1 103 ? 0.273 12.177 6.275 1.00 89.94 103 TYR A N 1
ATOM 853 C CA . TYR A 1 103 ? -0.341 10.861 6.471 1.00 89.94 103 TYR A CA 1
ATOM 854 C C . TYR A 1 103 ? -0.594 10.590 7.963 1.00 89.94 103 TYR A C 1
ATOM 856 O O . TYR A 1 103 ? -1.728 10.293 8.338 1.00 89.94 103 TYR A O 1
ATOM 864 N N . ARG A 1 104 ? 0.403 10.813 8.832 1.00 89.62 104 ARG A N 1
ATOM 865 C CA . ARG A 1 104 ? 0.265 10.668 10.297 1.00 89.62 104 ARG A CA 1
ATOM 866 C C . ARG A 1 104 ? -0.835 11.553 10.880 1.00 89.62 104 ARG A C 1
ATOM 868 O O . ARG A 1 104 ? -1.611 11.105 11.730 1.00 89.62 104 ARG A O 1
ATOM 875 N N . GLU A 1 105 ? -0.926 12.800 10.426 1.00 90.06 105 GLU A N 1
ATOM 876 C CA . GLU A 1 105 ? -1.990 13.714 10.851 1.00 90.06 105 GLU A CA 1
ATOM 877 C C . GLU A 1 105 ? -3.374 13.218 10.422 1.00 90.06 105 GLU A C 1
ATOM 879 O O . GLU A 1 105 ? -4.335 13.297 11.189 1.00 90.06 105 GLU A O 1
ATOM 884 N N . ARG A 1 106 ? -3.498 12.712 9.188 1.00 89.44 106 ARG A N 1
ATOM 885 C CA . ARG A 1 106 ? -4.767 12.198 8.660 1.00 89.44 106 ARG A CA 1
ATOM 886 C C . ARG A 1 106 ? -5.204 10.931 9.372 1.00 89.44 106 ARG A C 1
ATOM 888 O O . ARG A 1 106 ? -6.378 10.860 9.721 1.00 89.44 106 ARG A O 1
ATOM 895 N N . VAL A 1 107 ? -4.275 10.014 9.644 1.00 87.62 107 VAL A N 1
ATOM 896 C CA . VAL A 1 107 ? -4.514 8.856 10.513 1.00 87.62 107 VAL A CA 1
ATOM 897 C C . VAL A 1 107 ? -5.065 9.348 11.845 1.00 87.62 107 VAL A C 1
ATOM 899 O O . VAL A 1 107 ? -6.177 8.993 12.197 1.00 87.62 107 VAL A O 1
ATOM 902 N N . SER A 1 108 ? -4.372 10.257 12.536 1.00 85.81 108 SER A N 1
ATOM 903 C CA . SER A 1 108 ? -4.806 10.749 13.856 1.00 85.81 108 SER A CA 1
ATOM 904 C C . SER A 1 108 ? -6.230 11.326 13.844 1.00 85.81 108 SER A C 1
ATOM 906 O O . SER A 1 108 ? -7.029 10.993 14.711 1.00 85.81 108 SER A O 1
ATOM 908 N N . LYS A 1 109 ? -6.590 12.099 12.809 1.00 86.06 109 LYS A N 1
ATOM 909 C CA . L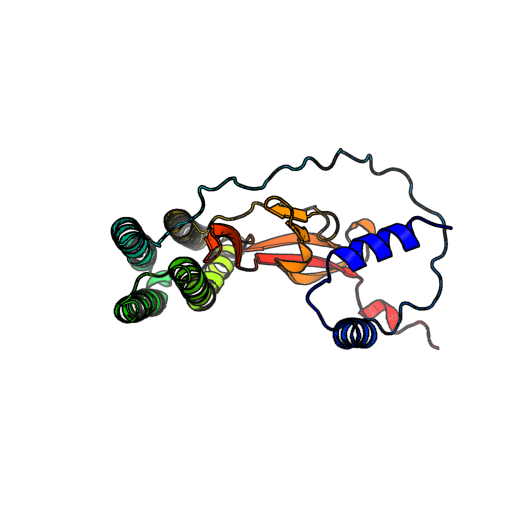YS A 1 109 ? -7.944 12.664 12.654 1.00 86.06 109 LYS A CA 1
ATOM 910 C C . LYS A 1 109 ? -9.039 11.627 12.417 1.00 86.06 109 LYS A C 1
ATOM 912 O O . LYS A 1 109 ? -10.192 11.905 12.732 1.00 86.06 109 LYS A O 1
ATOM 917 N N . VAL A 1 110 ? -8.720 10.499 11.785 1.00 78.50 110 VAL A N 1
ATOM 918 C CA . VAL A 1 110 ? -9.676 9.391 11.628 1.00 78.50 110 VAL A CA 1
ATOM 919 C C . VAL A 1 110 ? -9.980 8.788 12.996 1.00 78.50 110 VAL A C 1
ATOM 921 O O . VAL A 1 110 ? -11.137 8.540 13.310 1.00 78.50 110 VAL A O 1
ATOM 924 N N . LEU A 1 111 ? -8.961 8.649 13.839 1.00 70.69 111 LEU A N 1
ATOM 925 C CA . LEU A 1 111 ? -9.081 8.009 15.150 1.00 70.69 111 LEU A CA 1
ATOM 926 C C . LEU A 1 111 ? -9.926 8.808 16.124 1.00 70.69 111 LEU A C 1
ATOM 928 O O . LEU A 1 111 ? -10.745 8.232 16.826 1.00 70.69 111 LEU A O 1
ATOM 932 N N . ASP A 1 112 ? -9.797 10.131 16.104 1.00 76.69 112 ASP A N 1
ATOM 933 C CA . ASP A 1 112 ? -10.593 11.005 16.970 1.00 76.69 112 ASP A CA 1
ATOM 934 C C . ASP A 1 112 ? -12.105 10.948 16.660 1.00 76.69 112 ASP A C 1
ATOM 936 O O . ASP A 1 112 ? -12.926 11.440 17.441 1.00 76.69 112 ASP A O 1
ATOM 940 N N . LYS A 1 113 ? -12.494 10.375 15.511 1.00 78.75 113 LYS A N 1
ATOM 941 C CA . LYS A 1 113 ? -13.896 10.231 15.099 1.00 78.75 113 LYS A CA 1
ATOM 942 C C . LYS A 1 113 ? -14.534 8.916 15.534 1.00 78.75 113 LYS A C 1
ATOM 944 O O . LYS A 1 113 ? -15.759 8.872 15.599 1.00 78.75 113 LYS A O 1
ATOM 949 N N . ILE A 1 114 ? -13.745 7.888 15.832 1.00 72.56 114 ILE A N 1
ATOM 950 C CA . ILE A 1 114 ? -14.255 6.578 16.246 1.00 72.56 114 ILE A CA 1
ATOM 951 C C . ILE A 1 114 ? -14.520 6.647 17.751 1.00 72.56 114 ILE A C 1
ATOM 953 O O . ILE A 1 114 ? -13.592 6.750 18.554 1.00 72.56 114 ILE A O 1
ATOM 957 N N . LYS A 1 115 ? -15.801 6.696 18.125 1.00 68.88 115 LYS A N 1
ATOM 958 C CA . LYS A 1 115 ? -16.246 6.865 19.521 1.00 68.88 115 LYS A CA 1
ATOM 959 C C . LYS A 1 115 ? -16.959 5.643 20.085 1.00 68.88 115 LYS A C 1
ATOM 961 O O . LYS A 1 115 ? -16.966 5.475 21.302 1.00 68.88 115 LYS A O 1
ATOM 966 N N . GLU A 1 116 ? -17.541 4.832 19.215 1.00 71.75 116 GLU A N 1
ATOM 967 C CA . GLU A 1 116 ? -18.272 3.616 19.549 1.00 71.75 116 GLU A CA 1
ATOM 968 C C . GLU A 1 116 ? -17.608 2.446 18.823 1.00 71.75 116 GLU A C 1
ATOM 970 O O . GLU A 1 116 ? -17.044 2.634 17.745 1.00 71.75 116 GLU A O 1
ATOM 975 N N . PHE A 1 117 ? -17.608 1.292 19.487 1.00 77.44 117 PHE A N 1
ATOM 976 C CA . PHE A 1 117 ? -17.069 0.035 18.984 1.00 77.44 117 PHE A CA 1
ATOM 977 C C . PHE A 1 117 ? -18.256 -0.884 18.754 1.00 77.44 117 PHE A C 1
ATOM 979 O O . PHE A 1 117 ? -18.938 -1.266 19.707 1.00 77.44 117 PHE A O 1
ATOM 986 N N . ASP A 1 118 ? -18.517 -1.164 17.492 1.00 80.31 118 ASP A N 1
ATOM 987 C CA . ASP A 1 118 ? -19.591 -2.012 17.008 1.00 80.31 118 ASP A CA 1
ATOM 988 C C . ASP A 1 118 ? -19.042 -3.074 16.048 1.00 80.31 118 ASP A C 1
ATOM 990 O O . ASP A 1 118 ? -17.838 -3.169 15.796 1.00 80.31 118 ASP A O 1
ATOM 994 N N . GLU A 1 119 ? -19.952 -3.894 15.540 1.00 78.94 119 GLU A N 1
ATOM 995 C CA . GLU A 1 119 ? -19.673 -4.989 14.615 1.00 78.94 119 GLU A CA 1
ATOM 996 C C . GLU A 1 119 ? -18.963 -4.489 13.337 1.00 78.94 119 GLU A C 1
ATOM 998 O O . GLU A 1 119 ? -18.016 -5.116 12.871 1.00 78.94 119 GLU A O 1
ATOM 1003 N N . GLU A 1 120 ? -19.300 -3.294 12.840 1.00 85.19 120 GLU A N 1
ATOM 1004 C CA . GLU A 1 120 ? -18.719 -2.713 11.617 1.00 85.19 120 GLU A CA 1
ATOM 1005 C C . GLU A 1 120 ? -17.378 -1.986 11.844 1.00 85.19 120 GLU A C 1
ATOM 1007 O O . GLU A 1 120 ? -16.758 -1.466 10.907 1.00 85.19 120 GLU A O 1
ATOM 1012 N N . THR A 1 121 ? -16.905 -1.890 13.089 1.00 87.31 121 THR A N 1
ATOM 1013 C CA . THR A 1 121 ? -15.734 -1.068 13.422 1.00 87.31 121 THR A CA 1
ATOM 1014 C C . THR A 1 121 ? -14.470 -1.548 12.710 1.00 87.31 121 THR A C 1
ATOM 1016 O O . THR A 1 121 ? -13.702 -0.723 12.206 1.00 87.31 121 THR A O 1
ATOM 1019 N N . THR A 1 122 ? -14.252 -2.863 12.627 1.00 89.56 122 THR A N 1
ATOM 1020 C CA . THR A 1 122 ? -13.074 -3.432 11.959 1.00 89.56 122 THR A CA 1
ATOM 1021 C C . THR A 1 122 ? -13.059 -3.090 10.467 1.00 89.56 122 THR A C 1
ATOM 1023 O O . THR A 1 122 ? -12.059 -2.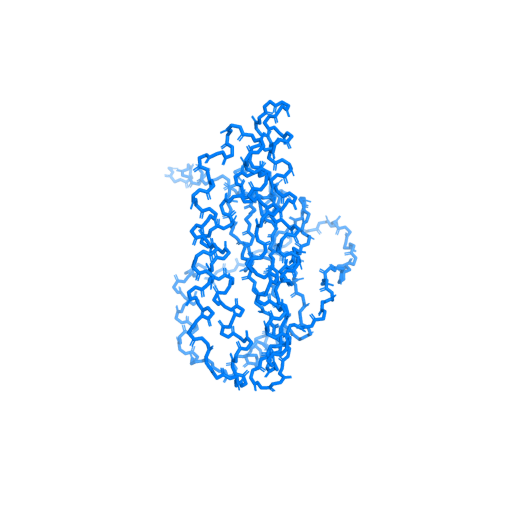554 9.983 1.00 89.56 122 THR A O 1
ATOM 1026 N N . GLU A 1 123 ? -14.165 -3.324 9.753 1.00 89.00 123 GLU A N 1
ATOM 1027 C CA . GLU A 1 123 ? -14.298 -3.046 8.315 1.00 89.00 123 GLU A CA 1
ATOM 1028 C C . GLU A 1 123 ? -14.045 -1.564 8.009 1.00 89.00 123 GLU A C 1
ATOM 1030 O O . GLU A 1 123 ? -13.156 -1.216 7.226 1.00 89.00 123 GLU A O 1
ATOM 1035 N N . ASN A 1 124 ? -14.750 -0.673 8.714 1.00 88.62 124 ASN A N 1
ATOM 1036 C CA . ASN A 1 124 ? -14.638 0.773 8.530 1.00 88.62 124 ASN A CA 1
ATOM 1037 C C . ASN A 1 124 ? -13.203 1.281 8.745 1.00 88.62 124 ASN A C 1
ATOM 1039 O O . ASN A 1 124 ? -12.720 2.182 8.042 1.00 88.62 124 ASN A O 1
ATOM 1043 N N . VAL A 1 125 ? -12.506 0.711 9.729 1.00 90.50 125 VAL A N 1
ATOM 1044 C CA . VAL A 1 125 ? -11.105 1.021 10.002 1.00 90.50 125 VAL A CA 1
ATOM 1045 C C . VAL A 1 125 ? -10.205 0.534 8.873 1.00 90.50 125 VAL A C 1
ATOM 1047 O O . VAL A 1 125 ? -9.398 1.327 8.379 1.00 90.50 125 VAL A O 1
ATOM 1050 N N . VAL A 1 126 ? -10.329 -0.732 8.467 1.00 91.56 126 VAL A N 1
ATOM 1051 C CA . VAL A 1 126 ? -9.509 -1.331 7.405 1.00 91.56 126 VAL A CA 1
ATOM 1052 C C . VAL A 1 126 ? -9.639 -0.517 6.123 1.00 91.56 126 VAL A C 1
ATOM 1054 O O . VAL A 1 126 ? -8.628 -0.044 5.596 1.00 91.56 126 VAL A O 1
ATOM 1057 N N . ASP A 1 127 ? -10.863 -0.235 5.685 1.00 90.44 127 ASP A N 1
ATOM 1058 C CA . ASP A 1 127 ? -11.131 0.554 4.482 1.00 90.44 127 ASP A CA 1
ATOM 1059 C C . ASP A 1 127 ? -10.529 1.956 4.555 1.00 90.44 127 ASP A C 1
ATOM 1061 O O . ASP A 1 127 ? -9.895 2.445 3.608 1.00 90.44 127 ASP A O 1
ATOM 1065 N N . THR A 1 128 ? -10.666 2.610 5.708 1.00 90.75 128 THR A N 1
ATOM 1066 C CA . THR A 1 128 ? -10.126 3.955 5.896 1.00 90.75 128 THR A CA 1
ATOM 1067 C C . THR A 1 128 ? -8.598 3.958 5.852 1.00 90.75 128 THR A C 1
ATOM 1069 O O . THR A 1 128 ? -7.998 4.811 5.184 1.00 90.75 128 THR A O 1
ATOM 1072 N N . ILE A 1 129 ? -7.948 3.014 6.536 1.00 92.50 129 ILE A N 1
ATOM 1073 C CA . ILE A 1 129 ? -6.486 2.914 6.571 1.00 92.50 129 ILE A CA 1
ATOM 1074 C C . ILE A 1 129 ? -5.935 2.532 5.195 1.00 92.50 129 ILE A C 1
ATOM 1076 O O . ILE A 1 129 ? -5.018 3.204 4.713 1.00 92.50 129 ILE A O 1
ATOM 1080 N N . LEU A 1 130 ? -6.527 1.557 4.502 1.00 92.88 130 LEU A N 1
ATOM 1081 C CA . LEU A 1 130 ? -6.138 1.210 3.132 1.00 92.88 130 LEU A CA 1
ATOM 1082 C C . LEU A 1 130 ? -6.336 2.387 2.168 1.00 92.88 130 LEU A C 1
ATOM 1084 O O . LEU A 1 130 ? -5.480 2.637 1.315 1.00 92.88 130 LEU A O 1
ATOM 1088 N N . GLY A 1 131 ? -7.402 3.173 2.330 1.00 92.25 131 GLY A N 1
ATOM 1089 C CA . GLY A 1 131 ? -7.615 4.407 1.572 1.00 92.25 131 GLY A CA 1
ATOM 1090 C C . GLY A 1 131 ? -6.503 5.441 1.789 1.00 92.25 131 GLY A C 1
ATOM 1091 O O . GLY A 1 131 ? -6.027 6.066 0.833 1.00 92.25 131 GLY A O 1
ATOM 1092 N N . LEU A 1 132 ? -6.033 5.602 3.030 1.00 92.31 132 LEU A N 1
ATOM 1093 C CA . LEU A 1 132 ? -4.898 6.472 3.345 1.00 92.31 132 LEU A CA 1
ATOM 1094 C C . LEU A 1 132 ? -3.584 5.921 2.774 1.00 92.31 132 LEU A C 1
ATOM 1096 O O . LEU A 1 132 ? -2.839 6.677 2.151 1.00 92.31 132 LEU A O 1
ATOM 1100 N N . ILE A 1 133 ? -3.312 4.622 2.902 1.00 93.81 133 ILE A N 1
ATOM 1101 C CA . ILE A 1 133 ? -2.118 3.981 2.327 1.00 93.81 133 ILE A CA 1
ATOM 1102 C C . ILE A 1 133 ? -2.097 4.151 0.807 1.00 93.81 133 ILE A C 1
ATOM 1104 O O . ILE A 1 133 ? -1.088 4.579 0.242 1.00 93.81 133 ILE A O 1
ATOM 1108 N N . ARG A 1 134 ? -3.227 3.909 0.136 1.00 92.56 134 ARG A N 1
ATOM 1109 C CA . ARG A 1 134 ? -3.371 4.101 -1.313 1.00 92.56 134 ARG A CA 1
ATOM 1110 C C . ARG A 1 134 ? -3.046 5.529 -1.729 1.00 92.56 134 ARG A C 1
ATOM 1112 O O . ARG A 1 134 ? -2.374 5.755 -2.731 1.00 92.56 134 ARG A O 1
ATOM 1119 N N . LYS A 1 135 ? -3.517 6.502 -0.950 1.00 89.81 135 LYS A N 1
ATOM 1120 C CA . LYS A 1 135 ? -3.308 7.917 -1.244 1.00 89.81 135 LYS A CA 1
ATOM 1121 C C . LYS A 1 135 ? -1.876 8.369 -0.977 1.00 89.81 135 LYS A C 1
ATOM 1123 O O . LYS A 1 135 ? -1.383 9.177 -1.757 1.00 89.81 135 LYS A O 1
ATOM 1128 N N . TYR A 1 136 ? -1.250 7.889 0.100 1.00 89.19 136 TYR A N 1
ATOM 1129 C CA . TYR A 1 136 ? -0.012 8.463 0.631 1.00 89.19 136 TYR A CA 1
ATOM 1130 C C . TYR A 1 136 ? 1.235 7.571 0.521 1.00 89.19 136 TYR A C 1
ATOM 1132 O O . TYR A 1 136 ? 2.339 8.094 0.499 1.00 89.19 136 TYR A O 1
ATOM 1140 N N . LEU A 1 137 ? 1.122 6.248 0.456 1.00 91.00 137 LEU A N 1
ATOM 1141 C CA . LEU A 1 137 ? 2.293 5.357 0.501 1.00 91.00 137 LEU A CA 1
ATOM 1142 C C . LEU A 1 137 ? 2.512 4.588 -0.804 1.00 91.00 137 LEU A C 1
ATOM 1144 O O . LEU A 1 137 ? 3.658 4.396 -1.197 1.00 91.00 137 LEU A O 1
ATOM 1148 N N . VAL A 1 138 ? 1.455 4.228 -1.535 1.00 90.94 138 VAL A N 1
ATOM 1149 C CA . VAL A 1 138 ? 1.568 3.443 -2.784 1.00 90.94 138 VAL A CA 1
ATOM 1150 C C . VAL A 1 138 ? 2.528 4.075 -3.800 1.00 90.94 138 VAL A C 1
ATOM 1152 O O . VAL A 1 138 ? 3.426 3.409 -4.313 1.00 90.94 138 VAL A O 1
ATOM 1155 N N . ASN A 1 139 ? 2.411 5.384 -4.040 1.00 87.12 139 ASN A N 1
ATOM 1156 C CA . ASN A 1 139 ? 3.304 6.080 -4.973 1.00 87.12 139 ASN A CA 1
ATOM 1157 C C . ASN A 1 139 ? 4.766 6.100 -4.500 1.00 87.12 139 ASN A C 1
ATOM 1159 O O . ASN A 1 139 ? 5.668 6.158 -5.333 1.00 87.12 139 ASN A O 1
ATOM 1163 N N . PHE A 1 140 ? 5.013 6.034 -3.189 1.00 88.38 140 PHE A N 1
ATOM 1164 C CA . PHE A 1 140 ? 6.366 5.957 -2.642 1.00 88.38 140 PHE A CA 1
ATOM 1165 C C . PHE A 1 140 ? 6.987 4.589 -2.851 1.00 88.38 140 PHE A C 1
ATOM 1167 O O . PHE A 1 140 ? 8.163 4.526 -3.187 1.00 88.38 140 PHE A O 1
ATOM 1174 N N . ILE A 1 141 ? 6.210 3.516 -2.695 1.00 90.75 141 ILE A N 1
ATOM 1175 C CA . ILE A 1 141 ? 6.689 2.151 -2.943 1.00 90.75 141 ILE A CA 1
ATOM 1176 C C . ILE A 1 141 ? 7.067 2.010 -4.421 1.00 90.75 141 ILE A C 1
ATOM 1178 O O . ILE A 1 141 ? 8.201 1.651 -4.732 1.00 90.75 141 ILE A O 1
ATOM 1182 N N . ILE A 1 142 ? 6.174 2.426 -5.326 1.00 90.69 142 ILE A N 1
ATOM 1183 C CA . ILE A 1 142 ? 6.426 2.425 -6.777 1.00 90.69 142 ILE A CA 1
ATOM 1184 C C . ILE A 1 142 ? 7.621 3.325 -7.127 1.00 90.69 142 ILE A C 1
ATOM 1186 O O . ILE A 1 142 ? 8.493 2.947 -7.910 1.00 90.69 142 ILE A O 1
ATOM 1190 N N . GLY A 1 143 ? 7.686 4.530 -6.552 1.00 87.38 143 GLY A N 1
ATOM 1191 C CA . GLY A 1 143 ? 8.789 5.466 -6.770 1.00 87.38 143 GLY A CA 1
ATOM 1192 C C . GLY A 1 143 ? 10.131 4.914 -6.288 1.00 87.38 143 GLY A C 1
ATOM 1193 O O . GLY A 1 143 ? 11.128 5.023 -6.999 1.00 87.38 143 GLY A O 1
ATOM 1194 N N . ALA A 1 144 ? 10.151 4.267 -5.121 1.00 88.19 144 ALA A N 1
ATOM 1195 C CA . ALA A 1 144 ? 11.330 3.604 -4.584 1.00 88.19 144 ALA A CA 1
ATOM 1196 C C . ALA A 1 144 ? 11.758 2.430 -5.467 1.00 88.19 144 ALA A C 1
ATOM 1198 O O . ALA A 1 144 ? 12.937 2.311 -5.789 1.00 88.19 144 ALA A O 1
ATOM 1199 N N . TYR A 1 145 ? 10.814 1.616 -5.937 1.00 88.69 145 TYR A N 1
ATOM 1200 C CA . TYR A 1 145 ? 11.096 0.555 -6.898 1.00 88.69 145 TYR A CA 1
ATOM 1201 C C . TYR A 1 145 ? 11.777 1.092 -8.170 1.00 88.69 145 TYR A C 1
ATOM 1203 O O . TYR A 1 145 ? 12.870 0.651 -8.537 1.00 88.69 145 TYR A O 1
ATOM 1211 N N . ARG A 1 146 ? 11.196 2.122 -8.795 1.00 87.94 146 ARG A N 1
ATOM 1212 C CA . ARG A 1 146 ? 11.753 2.749 -10.007 1.00 87.94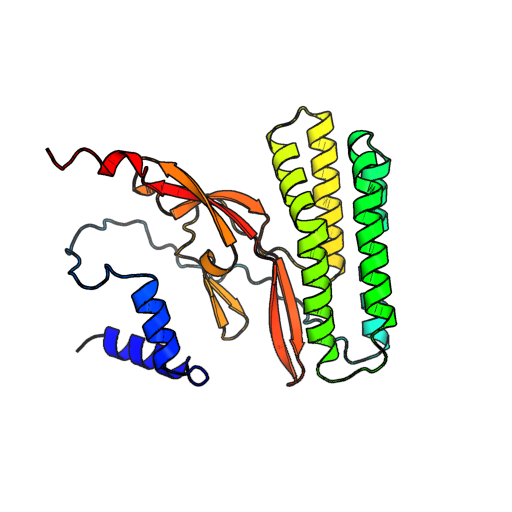 146 ARG A CA 1
ATOM 1213 C C . ARG A 1 146 ? 13.127 3.370 -9.763 1.00 87.94 146 ARG A C 1
ATOM 1215 O O . ARG A 1 146 ? 14.029 3.216 -10.586 1.00 87.94 146 ARG A O 1
ATOM 1222 N N . GLY A 1 147 ? 13.301 4.028 -8.620 1.00 85.38 147 GLY A N 1
ATOM 1223 C CA . GLY A 1 147 ? 14.579 4.592 -8.198 1.00 85.38 147 GLY A CA 1
ATOM 1224 C C . GLY A 1 147 ? 15.656 3.526 -7.972 1.00 85.38 147 GLY A C 1
ATOM 1225 O O . GLY A 1 147 ? 16.803 3.707 -8.369 1.00 85.38 147 GLY A O 1
ATOM 1226 N N . MET A 1 148 ? 15.306 2.359 -7.422 1.00 86.56 148 MET A N 1
ATOM 1227 C CA . MET A 1 148 ? 16.259 1.249 -7.300 1.00 86.56 148 MET A CA 1
ATOM 1228 C C . MET A 1 148 ? 16.753 0.754 -8.667 1.00 86.56 148 MET A C 1
ATOM 1230 O O . MET A 1 148 ? 17.946 0.481 -8.830 1.00 86.56 148 MET A O 1
ATOM 1234 N N . ARG A 1 149 ? 15.849 0.651 -9.649 1.00 81.62 149 ARG A N 1
ATOM 1235 C CA . ARG A 1 149 ? 16.152 0.124 -10.988 1.00 81.62 149 ARG A CA 1
ATOM 1236 C C . ARG A 1 149 ? 16.948 1.105 -11.855 1.00 81.62 149 ARG A C 1
ATOM 1238 O O . ARG A 1 149 ? 17.791 0.670 -12.633 1.00 81.62 149 ARG A O 1
ATOM 1245 N N . GLY A 1 150 ? 16.673 2.405 -11.736 1.00 75.12 150 GLY A N 1
ATOM 1246 C CA . GLY A 1 150 ? 17.184 3.430 -12.653 1.00 75.12 150 GLY A CA 1
ATOM 1247 C C . GLY A 1 150 ? 18.322 4.308 -12.131 1.00 75.12 150 GLY A C 1
ATOM 1248 O O . GLY A 1 150 ? 18.824 5.128 -12.895 1.00 75.12 150 GLY A O 1
ATOM 1249 N N . SER A 1 151 ? 18.716 4.198 -10.859 1.00 79.19 151 SER A N 1
ATOM 1250 C CA . SER A 1 151 ? 19.668 5.140 -10.254 1.00 79.19 151 SER A CA 1
ATOM 1251 C C . SER A 1 151 ? 21.070 4.575 -10.006 1.00 79.19 151 SER A C 1
ATOM 1253 O O . SER A 1 151 ? 21.295 3.358 -9.984 1.00 79.19 151 SER A O 1
ATOM 1255 N N . GLU A 1 152 ? 22.008 5.500 -9.789 1.00 82.81 152 GLU A N 1
ATOM 1256 C CA . GLU A 1 152 ? 23.363 5.242 -9.296 1.00 82.81 152 GLU A CA 1
ATOM 1257 C C . GLU A 1 152 ? 23.345 4.608 -7.892 1.00 82.81 152 GLU A C 1
ATOM 1259 O O . GLU A 1 152 ? 22.318 4.580 -7.209 1.00 82.81 152 GLU A O 1
ATOM 1264 N N . GLU A 1 153 ? 24.481 4.058 -7.461 1.00 82.38 153 GLU A N 1
ATOM 1265 C CA . GLU A 1 153 ? 24.574 3.173 -6.291 1.00 82.38 153 GLU A CA 1
ATOM 1266 C C . GLU A 1 153 ? 24.048 3.800 -4.987 1.00 82.38 153 GLU A C 1
ATOM 1268 O O . GLU A 1 153 ? 23.285 3.160 -4.259 1.00 82.38 153 GLU A O 1
ATOM 1273 N N . GLU A 1 154 ? 24.378 5.066 -4.717 1.00 80.25 154 GLU A N 1
ATOM 1274 C CA . GLU A 1 154 ? 23.936 5.771 -3.507 1.00 80.25 154 GLU A CA 1
ATOM 1275 C C . GLU A 1 154 ? 22.409 5.963 -3.471 1.00 80.25 154 GLU A C 1
ATOM 1277 O O . GLU A 1 154 ? 21.751 5.647 -2.472 1.00 80.25 154 GLU A O 1
ATOM 1282 N N . SER A 1 155 ? 21.822 6.411 -4.583 1.00 84.31 155 SER A N 1
ATOM 1283 C CA . SER A 1 155 ? 20.371 6.551 -4.741 1.00 84.31 155 SER A CA 1
ATOM 1284 C C . SER A 1 155 ? 19.666 5.200 -4.634 1.00 84.31 155 SER A C 1
ATOM 1286 O O . SER A 1 155 ? 18.660 5.081 -3.934 1.00 84.31 155 SER A O 1
ATOM 1288 N N . ARG A 1 156 ? 20.217 4.150 -5.257 1.00 88.88 156 ARG A N 1
ATOM 1289 C CA . ARG A 1 156 ? 19.681 2.785 -5.160 1.00 88.88 156 ARG A CA 1
ATOM 1290 C C . ARG A 1 156 ? 19.646 2.301 -3.711 1.00 88.88 156 ARG A C 1
ATOM 1292 O O . ARG A 1 156 ? 18.642 1.731 -3.281 1.00 88.88 156 ARG A O 1
ATOM 1299 N N . ALA A 1 157 ? 20.706 2.555 -2.943 1.00 89.94 157 ALA A N 1
ATOM 1300 C CA . ALA A 1 157 ? 20.766 2.190 -1.531 1.00 89.94 157 ALA A CA 1
ATOM 1301 C C . ALA A 1 157 ? 19.711 2.935 -0.695 1.00 89.94 157 ALA A C 1
ATOM 1303 O O . ALA A 1 157 ? 19.074 2.323 0.167 1.00 89.94 157 ALA A O 1
ATOM 1304 N N . PHE A 1 158 ? 19.498 4.229 -0.955 1.00 91.00 158 PHE A N 1
ATOM 1305 C CA . PHE A 1 158 ? 18.437 5.009 -0.313 1.00 91.00 158 PHE A CA 1
ATOM 1306 C C . PHE A 1 158 ? 17.046 4.443 -0.622 1.00 91.00 158 PHE A C 1
ATOM 1308 O O . PHE A 1 158 ? 16.306 4.111 0.306 1.00 91.00 158 PHE A O 1
ATOM 1315 N N . TYR A 1 159 ? 16.711 4.261 -1.902 1.00 91.44 159 TYR A N 1
ATOM 1316 C CA . TYR A 1 159 ? 15.404 3.742 -2.300 1.00 91.44 159 TYR A CA 1
ATOM 1317 C C . TYR A 1 159 ? 15.150 2.325 -1.773 1.00 91.44 159 TYR A C 1
ATOM 1319 O O . TYR A 1 159 ? 14.041 2.027 -1.337 1.00 91.44 159 TYR A O 1
ATOM 1327 N N . GLY A 1 160 ? 16.183 1.481 -1.697 1.00 91.81 160 GLY A N 1
ATOM 1328 C CA . GLY A 1 160 ? 16.080 0.164 -1.069 1.00 91.81 160 GLY A CA 1
ATOM 1329 C C . GLY A 1 160 ? 15.795 0.219 0.433 1.00 91.81 160 GLY A C 1
ATOM 1330 O O . GLY A 1 160 ? 15.010 -0.585 0.939 1.00 91.81 160 GLY A O 1
ATOM 1331 N N . ARG A 1 161 ? 16.382 1.175 1.169 1.00 93.25 161 ARG A N 1
ATOM 1332 C CA . ARG A 1 161 ? 16.032 1.398 2.584 1.00 93.25 161 ARG A CA 1
ATOM 1333 C C . ARG A 1 161 ? 14.605 1.921 2.732 1.00 93.25 161 ARG A C 1
ATOM 1335 O O . ARG A 1 161 ? 13.889 1.429 3.598 1.00 93.25 161 ARG A O 1
ATOM 1342 N N . LEU A 1 162 ? 14.188 2.857 1.879 1.00 93.06 162 LEU A N 1
ATOM 1343 C CA . LEU A 1 162 ? 12.842 3.430 1.915 1.00 93.06 162 LEU A CA 1
ATOM 1344 C C . LEU A 1 162 ? 11.772 2.371 1.633 1.00 93.06 162 LEU A C 1
ATOM 1346 O O . LEU A 1 162 ? 10.827 2.247 2.404 1.00 93.06 162 LEU A O 1
ATOM 1350 N N . HIS A 1 163 ? 11.958 1.565 0.584 1.00 93.00 163 HIS A N 1
ATOM 1351 C CA . HIS A 1 163 ? 11.057 0.464 0.248 1.00 93.00 163 HIS A CA 1
ATOM 1352 C C . HIS A 1 163 ? 10.902 -0.505 1.427 1.00 93.00 163 HIS A C 1
ATOM 1354 O O . HIS A 1 163 ? 9.787 -0.795 1.845 1.00 93.00 163 HIS A O 1
ATOM 1360 N N . ARG A 1 164 ? 12.015 -0.959 2.025 1.00 94.00 164 ARG A N 1
ATOM 1361 C CA . ARG A 1 164 ? 11.975 -1.861 3.189 1.00 94.00 164 ARG A CA 1
ATOM 1362 C C . ARG A 1 164 ? 11.287 -1.241 4.403 1.00 94.00 164 ARG A C 1
ATOM 1364 O O . ARG A 1 164 ? 10.563 -1.945 5.093 1.00 94.00 164 ARG A O 1
ATOM 1371 N N . ALA A 1 165 ? 11.506 0.047 4.666 1.00 95.12 165 ALA A N 1
ATOM 1372 C CA . ALA A 1 165 ? 10.862 0.731 5.784 1.00 95.12 165 ALA A CA 1
ATOM 1373 C C . ALA A 1 165 ? 9.341 0.832 5.599 1.00 95.12 165 ALA A C 1
ATOM 1375 O O . ALA A 1 165 ? 8.604 0.662 6.567 1.00 95.12 165 ALA A O 1
ATOM 1376 N N . ILE A 1 166 ? 8.871 1.076 4.370 1.00 94.69 166 ILE A N 1
ATOM 1377 C CA . ILE A 1 166 ? 7.435 1.120 4.075 1.00 94.69 166 ILE A CA 1
ATOM 1378 C C . ILE A 1 166 ? 6.822 -0.281 4.166 1.00 94.69 166 ILE A C 1
ATOM 1380 O O . ILE A 1 166 ? 5.819 -0.436 4.849 1.00 94.69 166 ILE A O 1
ATOM 1384 N N . GLU A 1 167 ? 7.431 -1.303 3.559 1.00 94.19 167 GLU A N 1
ATOM 1385 C CA . GLU A 1 167 ? 6.925 -2.685 3.639 1.00 94.19 167 GLU A CA 1
ATOM 1386 C C . GLU A 1 167 ? 6.880 -3.203 5.085 1.00 94.19 167 GLU A C 1
ATOM 1388 O O . GLU A 1 167 ? 5.877 -3.773 5.502 1.00 94.19 167 GLU A O 1
ATOM 1393 N N . ALA A 1 168 ? 7.915 -2.932 5.889 1.00 94.88 168 ALA A N 1
ATOM 1394 C CA . ALA A 1 168 ? 7.925 -3.304 7.306 1.00 94.88 168 ALA A CA 1
ATOM 1395 C C . ALA A 1 168 ? 6.815 -2.597 8.101 1.00 94.88 168 ALA A C 1
ATOM 1397 O O . ALA A 1 168 ? 6.203 -3.196 8.983 1.00 94.88 168 ALA A O 1
ATOM 1398 N N . TYR A 1 169 ? 6.537 -1.329 7.782 1.00 95.81 169 TYR A N 1
ATOM 1399 C CA . TYR A 1 169 ? 5.413 -0.604 8.369 1.00 95.81 169 TYR A CA 1
ATOM 1400 C C . TYR A 1 169 ? 4.066 -1.216 7.961 1.00 95.81 169 TYR A C 1
ATOM 1402 O O . TYR A 1 169 ? 3.217 -1.408 8.826 1.00 95.81 169 TYR A O 1
ATOM 1410 N N . LEU A 1 170 ? 3.875 -1.548 6.678 1.00 94.81 170 LEU A N 1
ATOM 1411 C CA . LEU A 1 170 ? 2.655 -2.198 6.188 1.00 94.81 170 LEU A CA 1
ATOM 1412 C C . LEU A 1 170 ? 2.419 -3.537 6.897 1.00 94.81 170 LEU A C 1
ATOM 1414 O O . LEU A 1 170 ? 1.334 -3.771 7.430 1.00 94.81 170 LEU A O 1
ATOM 1418 N N . GLU A 1 171 ? 3.451 -4.371 7.004 1.00 92.81 171 GLU A N 1
ATOM 1419 C CA . GLU A 1 171 ? 3.358 -5.654 7.698 1.00 92.81 171 GLU A CA 1
ATOM 1420 C C . GLU A 1 171 ? 3.020 -5.480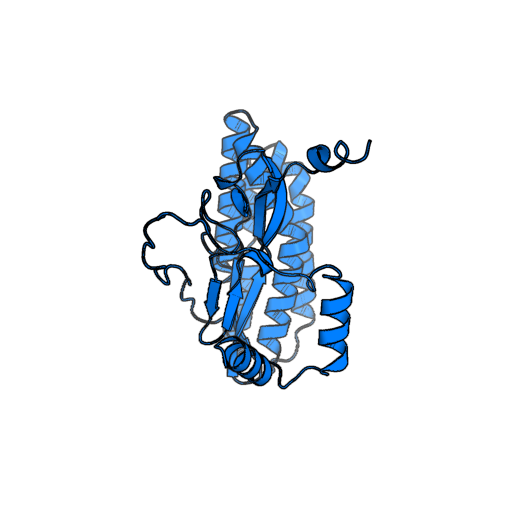 9.189 1.00 92.81 171 GLU A C 1
ATOM 1422 O O . GLU A 1 171 ? 2.175 -6.207 9.717 1.00 92.81 171 GLU A O 1
ATOM 1427 N N . GLN A 1 172 ? 3.602 -4.472 9.857 1.00 93.81 172 GLN A N 1
ATOM 1428 C CA . GLN A 1 172 ? 3.291 -4.132 11.253 1.00 93.81 172 GLN A CA 1
ATOM 1429 C C . GLN A 1 172 ? 1.797 -3.829 11.462 1.00 93.81 172 GLN A C 1
ATOM 1431 O O . GLN A 1 172 ? 1.254 -4.114 12.533 1.00 93.81 172 GLN A O 1
ATOM 1436 N N . ILE A 1 173 ? 1.131 -3.257 10.457 1.00 93.62 173 ILE A N 1
ATOM 1437 C CA . ILE A 1 173 ? -0.300 -2.923 10.484 1.00 93.62 173 ILE A CA 1
ATOM 1438 C C . ILE A 1 173 ? -1.161 -3.963 9.755 1.00 93.62 173 ILE A C 1
ATOM 1440 O O . ILE A 1 173 ? -2.270 -3.649 9.326 1.00 93.62 173 ILE A O 1
ATOM 1444 N N . TYR A 1 174 ? -0.672 -5.206 9.668 1.00 92.75 174 TYR A N 1
ATOM 1445 C CA . TYR A 1 174 ? -1.370 -6.371 9.109 1.00 92.75 174 TYR A CA 1
ATOM 1446 C C . TYR A 1 174 ? -1.636 -6.294 7.595 1.00 92.75 174 TYR A C 1
ATOM 1448 O O . TYR A 1 174 ? -2.371 -7.120 7.062 1.00 92.75 174 TYR A O 1
ATOM 1456 N N . VAL A 1 175 ? -0.996 -5.360 6.884 1.00 93.00 175 VAL A N 1
ATOM 1457 C CA . VAL A 1 175 ? -1.065 -5.222 5.423 1.00 93.00 175 VAL A CA 1
ATOM 1458 C C . VAL A 1 175 ? 0.093 -6.005 4.805 1.00 93.00 175 VAL A C 1
ATOM 1460 O O . VAL A 1 175 ? 1.238 -5.557 4.815 1.00 93.00 175 VAL A O 1
ATOM 1463 N N . LYS A 1 176 ? -0.184 -7.195 4.272 1.00 90.12 176 LYS A N 1
ATOM 1464 C CA . LYS A 1 176 ? 0.854 -8.120 3.794 1.00 90.12 176 LYS A CA 1
ATOM 1465 C C . LYS A 1 176 ? 0.926 -8.166 2.278 1.00 90.12 176 LYS A C 1
ATOM 1467 O O . LYS A 1 176 ? -0.095 -8.334 1.619 1.00 90.12 176 LYS A O 1
ATOM 1472 N N . ALA A 1 177 ? 2.134 -8.085 1.729 1.00 89.62 177 ALA A N 1
ATOM 1473 C CA . ALA A 1 177 ? 2.359 -8.315 0.309 1.00 89.62 177 ALA A CA 1
ATOM 1474 C C . ALA A 1 177 ? 2.077 -9.782 -0.052 1.00 89.62 177 ALA A C 1
ATOM 1476 O O . ALA A 1 177 ? 2.545 -10.703 0.622 1.00 89.62 177 ALA A O 1
ATOM 1477 N N . HIS A 1 178 ? 1.365 -10.002 -1.150 1.00 85.88 178 HIS A N 1
ATOM 1478 C CA . HIS A 1 178 ? 1.243 -11.311 -1.773 1.00 85.88 178 HIS A CA 1
ATOM 1479 C C . HIS A 1 178 ? 2.300 -11.437 -2.876 1.00 85.88 178 HIS A C 1
ATOM 1481 O O . HIS A 1 178 ? 2.259 -10.689 -3.855 1.00 85.88 178 HIS A O 1
ATOM 1487 N N . PRO A 1 179 ? 3.270 -12.353 -2.733 1.00 85.62 179 PRO A N 1
ATOM 1488 C CA . PRO A 1 179 ? 4.407 -12.416 -3.635 1.00 85.62 179 PRO A CA 1
ATOM 1489 C C . PRO A 1 179 ? 4.016 -13.019 -4.987 1.00 85.62 179 PRO A C 1
ATOM 1491 O O . PRO A 1 179 ? 3.875 -14.233 -5.137 1.00 85.62 179 PRO A O 1
ATOM 1494 N N . VAL A 1 180 ? 3.940 -12.170 -6.006 1.00 85.50 180 VAL A N 1
ATOM 1495 C CA . VAL A 1 180 ? 3.823 -12.564 -7.411 1.00 85.50 180 VAL A CA 1
ATOM 1496 C C . VAL A 1 180 ? 5.200 -12.494 -8.067 1.00 85.50 180 VAL A C 1
ATOM 1498 O O . VAL A 1 180 ? 6.043 -11.670 -7.708 1.00 85.50 180 VAL A O 1
ATOM 1501 N N . ARG A 1 181 ? 5.461 -13.400 -9.014 1.00 85.38 181 ARG A N 1
ATOM 1502 C CA . ARG A 1 181 ? 6.749 -13.505 -9.715 1.00 85.38 181 ARG A CA 1
ATOM 1503 C C . ARG A 1 181 ? 6.609 -13.129 -11.186 1.00 85.38 181 ARG A C 1
ATOM 1505 O O . ARG A 1 181 ? 5.620 -13.482 -11.826 1.00 85.38 181 ARG A O 1
ATOM 1512 N N . GLU A 1 182 ? 7.638 -12.477 -11.714 1.00 87.94 182 GLU A N 1
ATOM 1513 C CA . GLU A 1 182 ? 7.823 -12.228 -13.147 1.00 87.94 182 GLU A CA 1
ATOM 1514 C C . GLU A 1 182 ? 7.890 -13.547 -13.941 1.00 87.94 182 GLU A C 1
ATOM 1516 O O . GLU A 1 182 ? 8.149 -14.623 -13.389 1.00 87.94 182 GLU A O 1
ATOM 1521 N N . GLY A 1 183 ? 7.623 -13.481 -15.247 1.00 85.62 183 GLY A N 1
ATOM 1522 C CA . GLY A 1 183 ? 7.601 -14.647 -16.137 1.00 85.62 183 GLY A CA 1
ATOM 1523 C C . GLY A 1 183 ? 6.345 -15.520 -16.014 1.00 85.62 183 GLY A C 1
ATOM 1524 O O . GLY A 1 183 ? 6.245 -16.551 -16.677 1.00 85.62 183 GLY A O 1
ATOM 1525 N N . ARG A 1 184 ? 5.373 -15.125 -15.184 1.00 83.62 184 ARG A N 1
ATOM 1526 C CA . ARG A 1 184 ? 4.077 -15.804 -15.027 1.00 83.62 184 ARG A CA 1
ATOM 1527 C C . ARG A 1 184 ? 2.995 -15.154 -15.884 1.00 83.62 184 ARG A C 1
ATOM 1529 O O . ARG A 1 184 ? 3.034 -13.951 -16.125 1.00 83.62 184 ARG A O 1
ATOM 1536 N N . SER A 1 185 ? 2.007 -15.940 -16.309 1.00 84.00 185 SER A N 1
ATOM 1537 C CA . SER A 1 185 ? 0.811 -15.417 -16.977 1.00 84.00 185 SER A CA 1
ATOM 1538 C C . SER A 1 185 ? -0.115 -14.745 -15.967 1.00 84.00 185 SER A C 1
ATOM 1540 O O . SER A 1 185 ? -0.531 -15.369 -14.992 1.00 84.00 185 SER A O 1
ATOM 1542 N N . ILE A 1 186 ? -0.510 -13.499 -16.239 1.00 81.50 186 ILE A N 1
ATOM 1543 C CA . ILE A 1 186 ? -1.470 -12.750 -15.408 1.00 81.50 186 ILE A CA 1
ATOM 1544 C C . ILE A 1 186 ? -2.884 -13.371 -15.421 1.00 81.50 186 ILE A C 1
ATOM 1546 O O . ILE A 1 186 ? -3.725 -13.003 -14.610 1.00 81.50 186 ILE A O 1
ATOM 1550 N N . ARG A 1 187 ? -3.166 -14.301 -16.349 1.00 78.31 187 ARG A N 1
ATOM 1551 C CA . ARG A 1 187 ? -4.487 -14.934 -16.539 1.00 78.31 187 ARG A CA 1
ATOM 1552 C C . ARG A 1 187 ? -4.615 -16.334 -15.943 1.00 78.31 187 ARG A C 1
ATOM 1554 O O . ARG A 1 187 ? -5.691 -16.911 -15.998 1.00 78.31 187 ARG A O 1
ATOM 1561 N N . GLU A 1 188 ? -3.521 -16.917 -15.465 1.00 66.19 188 GLU A N 1
ATOM 1562 C CA . GLU A 1 188 ? -3.492 -18.321 -15.023 1.00 66.19 188 GLU A CA 1
ATOM 1563 C C . GLU A 1 188 ? -3.432 -18.466 -13.498 1.00 66.19 188 GLU A C 1
ATOM 1565 O O . GLU A 1 188 ? -3.248 -19.571 -12.993 1.00 66.19 188 GLU A O 1
ATOM 1570 N N . MET A 1 189 ? -3.555 -17.364 -12.756 1.00 62.59 189 MET A N 1
ATOM 1571 C CA . MET A 1 189 ? -3.359 -17.338 -11.311 1.00 62.59 189 MET A CA 1
ATOM 1572 C C . MET A 1 189 ? -4.557 -16.723 -10.585 1.00 62.59 189 MET A C 1
ATOM 1574 O O . MET A 1 189 ? -5.123 -15.718 -11.020 1.00 62.59 189 MET A O 1
ATOM 1578 N N . GLU A 1 190 ? -4.880 -17.328 -9.445 1.00 65.44 190 GLU A N 1
ATOM 1579 C CA . GLU A 1 190 ? -5.948 -16.935 -8.531 1.00 65.44 190 GLU A CA 1
ATOM 1580 C C . GLU A 1 190 ? -5.366 -16.810 -7.116 1.00 65.44 190 GLU A C 1
ATOM 1582 O O . GLU A 1 190 ? -4.529 -17.616 -6.705 1.00 65.44 190 GLU A O 1
ATOM 1587 N N . VAL A 1 191 ? -5.828 -15.819 -6.363 1.00 62.44 191 VAL A N 1
ATOM 1588 C CA . VAL A 1 191 ? -5.683 -15.725 -4.911 1.00 62.44 191 VAL A CA 1
ATOM 1589 C C . VAL A 1 191 ? -6.911 -16.388 -4.296 1.00 62.44 191 VAL A C 1
ATOM 1591 O O . VAL A 1 191 ? -8.035 -16.059 -4.672 1.00 62.44 191 VAL A O 1
ATOM 1594 N N . VAL A 1 192 ? -6.708 -17.336 -3.381 1.00 56.72 192 VAL A N 1
ATOM 1595 C CA . VAL A 1 192 ? -7.796 -18.049 -2.696 1.00 56.72 192 VAL A CA 1
ATOM 1596 C C . VAL A 1 192 ? -7.901 -17.532 -1.263 1.00 56.72 192 VAL A C 1
ATOM 1598 O O . VAL A 1 192 ? -6.922 -17.635 -0.527 1.00 56.72 192 VAL A O 1
ATOM 1601 N N . ASN A 1 193 ? -9.065 -17.005 -0.877 1.00 55.00 193 ASN A N 1
ATOM 1602 C CA . ASN A 1 193 ? -9.440 -16.769 0.519 1.00 55.00 193 ASN A CA 1
ATOM 1603 C C . ASN A 1 193 ? -10.667 -17.621 0.850 1.00 55.00 193 ASN A C 1
ATOM 1605 O O . ASN A 1 193 ? -11.752 -17.313 0.360 1.00 55.00 193 ASN A O 1
ATOM 1609 N N . ASP A 1 194 ? -10.462 -18.695 1.613 1.00 57.16 194 ASP A N 1
ATOM 1610 C CA . ASP A 1 194 ? -11.448 -19.732 1.938 1.00 57.16 194 ASP A CA 1
ATOM 1611 C C . ASP A 1 194 ? -12.209 -20.247 0.698 1.00 57.16 194 ASP A C 1
ATOM 1613 O O . ASP A 1 194 ? -11.715 -21.145 0.008 1.00 57.16 194 ASP A O 1
ATOM 1617 N N . ASP A 1 195 ? -13.346 -19.635 0.352 1.00 55.66 195 ASP A N 1
ATOM 1618 C CA . ASP A 1 195 ? -14.193 -19.992 -0.797 1.00 55.66 195 ASP A CA 1
ATOM 1619 C C . ASP A 1 195 ? -14.135 -18.994 -1.975 1.00 55.66 195 ASP A C 1
ATOM 1621 O O . ASP A 1 195 ? -14.705 -19.236 -3.048 1.00 55.66 195 ASP A O 1
ATOM 1625 N N . ARG A 1 196 ? -13.445 -17.858 -1.816 1.00 57.25 196 ARG A N 1
ATOM 1626 C CA . ARG A 1 196 ? -13.344 -16.795 -2.828 1.00 57.25 196 ARG A CA 1
ATOM 1627 C C . ARG A 1 196 ? -12.049 -16.932 -3.620 1.00 57.25 196 ARG A C 1
ATOM 1629 O O . ARG A 1 196 ? -10.951 -16.898 -3.073 1.00 57.25 196 ARG A O 1
ATOM 1636 N N . LYS A 1 197 ? -12.193 -17.047 -4.940 1.00 64.50 197 LYS A N 1
ATOM 1637 C CA . LYS A 1 197 ? -11.097 -17.001 -5.914 1.00 64.50 197 LYS A CA 1
ATOM 1638 C C . LYS A 1 197 ? -11.065 -15.624 -6.555 1.00 64.50 197 LYS A C 1
ATOM 1640 O O . LYS A 1 197 ? -12.057 -15.218 -7.156 1.00 64.50 197 LYS A O 1
ATOM 1645 N N . VAL A 1 198 ? -9.942 -14.930 -6.430 1.00 69.00 198 VAL A N 1
ATOM 1646 C CA . VAL A 1 198 ? -9.712 -13.617 -7.038 1.00 69.00 198 VAL A CA 1
ATOM 1647 C C . VAL A 1 198 ? -8.615 -13.759 -8.082 1.00 69.00 198 VAL A C 1
ATOM 1649 O O . VAL A 1 198 ? -7.496 -14.144 -7.756 1.00 69.00 198 VAL A O 1
ATOM 1652 N N . GLU A 1 199 ? -8.907 -13.481 -9.347 1.00 77.75 199 GLU A N 1
ATOM 1653 C CA . GLU A 1 199 ? -7.902 -13.597 -10.407 1.00 77.75 199 GLU A CA 1
ATOM 1654 C C . GLU A 1 199 ? -6.842 -12.489 -10.273 1.00 77.75 199 GLU A C 1
ATOM 1656 O O . GLU A 1 199 ? -7.166 -11.349 -9.935 1.00 77.75 199 GLU A O 1
ATOM 1661 N N . LEU A 1 200 ? -5.569 -12.772 -10.598 1.00 74.50 200 LEU A N 1
ATOM 1662 C CA . LEU A 1 200 ? -4.513 -11.745 -10.520 1.00 74.50 200 LEU A CA 1
ATOM 1663 C C . LEU A 1 200 ? -4.847 -10.491 -11.344 1.00 74.50 200 LEU A C 1
ATOM 1665 O O . LEU A 1 200 ? -4.517 -9.376 -10.948 1.00 74.50 200 LEU A O 1
ATOM 1669 N N . ILE A 1 201 ? -5.528 -10.662 -12.477 1.00 79.62 201 ILE A N 1
ATOM 1670 C CA . ILE A 1 201 ? -5.968 -9.557 -13.337 1.00 79.62 201 ILE A CA 1
ATOM 1671 C C . ILE A 1 201 ? -6.891 -8.555 -12.624 1.00 79.62 201 ILE A C 1
ATOM 1673 O O . ILE A 1 201 ? -6.982 -7.410 -13.061 1.00 79.62 201 ILE A O 1
ATOM 1677 N N . GLU A 1 202 ? -7.567 -8.963 -11.549 1.00 79.88 202 GLU A N 1
ATOM 1678 C CA . GLU A 1 202 ? -8.488 -8.118 -10.780 1.00 79.88 202 GLU A CA 1
ATOM 1679 C C . GLU A 1 202 ? -7.788 -7.333 -9.664 1.00 79.88 202 GLU A C 1
ATOM 1681 O O . GLU A 1 202 ? -8.309 -6.314 -9.212 1.00 79.88 202 GLU A O 1
ATOM 1686 N N . ILE A 1 203 ? -6.602 -7.779 -9.243 1.00 85.75 203 ILE A N 1
ATOM 1687 C CA . ILE A 1 203 ? -5.836 -7.189 -8.132 1.00 85.75 203 ILE A CA 1
ATOM 1688 C C . ILE A 1 203 ? -4.573 -6.460 -8.594 1.00 85.75 203 ILE A C 1
ATOM 1690 O O . ILE A 1 203 ? -3.805 -5.974 -7.765 1.00 85.75 203 ILE A O 1
ATOM 1694 N N . PHE A 1 204 ? -4.353 -6.372 -9.905 1.00 89.00 204 PHE A N 1
ATOM 1695 C CA . PHE A 1 204 ? -3.271 -5.604 -10.504 1.00 89.00 204 PHE A CA 1
ATOM 1696 C C . PHE A 1 204 ? -3.792 -4.510 -11.425 1.00 89.00 204 PHE A C 1
ATOM 1698 O O . PHE A 1 204 ? -4.556 -4.749 -12.362 1.00 89.00 204 PHE A O 1
ATOM 1705 N N . LYS A 1 205 ? -3.182 -3.336 -11.295 1.00 92.44 205 LYS A N 1
ATOM 1706 C CA . LYS A 1 205 ? -3.141 -2.352 -12.361 1.00 92.44 205 LYS A CA 1
ATOM 1707 C C . LYS A 1 205 ? -2.116 -2.778 -13.407 1.00 92.44 205 LYS A C 1
ATOM 1709 O O . LYS A 1 205 ? -0.911 -2.789 -13.150 1.00 92.44 205 LYS A O 1
ATOM 1714 N N . ILE A 1 206 ? -2.597 -3.079 -14.610 1.00 90.44 206 ILE A N 1
ATOM 1715 C CA . ILE A 1 206 ? -1.765 -3.607 -15.696 1.00 90.44 206 ILE A CA 1
ATOM 1716 C C . ILE A 1 206 ? -1.327 -2.494 -16.649 1.00 90.44 206 ILE A C 1
ATOM 1718 O O . ILE A 1 206 ? -2.143 -1.868 -17.331 1.00 90.44 206 ILE A O 1
ATOM 1722 N N . LEU A 1 207 ? -0.016 -2.307 -16.749 1.00 91.50 207 LEU A N 1
ATOM 1723 C CA . LEU A 1 207 ? 0.642 -1.546 -17.804 1.00 91.50 207 LEU A CA 1
ATOM 1724 C C . LEU A 1 207 ? 1.014 -2.495 -18.948 1.00 91.50 207 LEU A C 1
ATOM 1726 O O . LEU A 1 207 ? 1.373 -3.646 -18.713 1.00 91.50 207 LEU A O 1
ATOM 1730 N N . LYS A 1 208 ? 0.922 -2.034 -20.198 1.00 89.88 208 LYS A N 1
ATOM 1731 C CA . LYS A 1 208 ? 1.228 -2.865 -21.371 1.00 89.88 208 LYS A CA 1
ATOM 1732 C C . LYS A 1 208 ? 2.550 -2.467 -22.004 1.00 89.88 208 LYS A C 1
ATOM 1734 O O . LYS A 1 208 ? 2.762 -1.291 -22.290 1.00 89.88 208 LYS A O 1
ATOM 1739 N N . LYS A 1 209 ? 3.382 -3.468 -22.278 1.00 89.06 209 LYS A N 1
ATOM 1740 C CA . LYS A 1 209 ? 4.615 -3.359 -23.059 1.00 89.06 209 LYS A CA 1
ATOM 1741 C C . LYS A 1 209 ? 4.476 -4.196 -24.322 1.00 89.06 209 LYS A C 1
ATOM 1743 O O . LYS A 1 209 ? 4.001 -5.325 -24.264 1.00 89.06 209 LYS A O 1
ATOM 1748 N N . GLU A 1 210 ? 4.825 -3.637 -25.469 1.00 90.38 210 GLU A N 1
ATOM 1749 C CA . GLU A 1 210 ? 4.580 -4.300 -26.750 1.00 90.38 210 GLU A CA 1
ATOM 1750 C C . GLU A 1 210 ? 5.587 -5.420 -27.028 1.00 90.38 210 GLU A C 1
ATOM 1752 O O . GLU A 1 210 ? 6.779 -5.276 -26.766 1.00 90.38 210 GLU A O 1
ATOM 1757 N N . THR A 1 211 ? 5.110 -6.517 -27.612 1.00 83.81 211 THR A N 1
ATOM 1758 C CA . THR A 1 211 ? 5.933 -7.591 -28.174 1.00 83.81 211 THR A CA 1
ATOM 1759 C C . THR A 1 211 ? 5.295 -8.150 -29.447 1.00 83.81 211 THR A C 1
ATOM 1761 O O . THR A 1 211 ? 4.084 -8.026 -29.663 1.00 83.81 211 THR A O 1
ATOM 1764 N N . GLN A 1 212 ? 6.119 -8.738 -30.313 1.00 84.81 212 GLN A N 1
ATOM 1765 C CA . GLN A 1 212 ? 5.686 -9.479 -31.505 1.00 84.81 212 GLN A CA 1
ATOM 1766 C C . GLN A 1 212 ? 5.675 -10.996 -31.274 1.00 84.81 212 GLN A C 1
ATOM 1768 O O . GLN A 1 212 ? 5.122 -11.746 -32.070 1.00 84.81 212 GLN A O 1
ATOM 1773 N N . GLU A 1 213 ? 6.276 -11.452 -30.181 1.00 85.12 213 GLU A N 1
ATOM 1774 C CA . GLU A 1 213 ? 6.389 -12.863 -29.849 1.00 85.12 213 GLU A CA 1
ATOM 1775 C C . GLU A 1 213 ? 5.173 -13.311 -29.021 1.00 85.12 213 GLU A C 1
ATOM 1777 O O . GLU A 1 213 ? 5.049 -12.977 -27.840 1.00 85.12 213 GLU A O 1
ATOM 1782 N N . GLU A 1 214 ? 4.276 -14.091 -29.634 1.00 83.69 214 GLU A N 1
ATOM 1783 C CA . GLU A 1 214 ? 3.003 -14.516 -29.025 1.00 83.69 214 GLU A CA 1
ATOM 1784 C C . GLU A 1 214 ? 3.173 -15.263 -27.696 1.00 83.69 214 GLU A C 1
ATOM 1786 O O . GLU A 1 214 ? 2.341 -15.129 -26.799 1.00 83.69 214 GLU A O 1
ATOM 1791 N N . GLN A 1 215 ? 4.272 -16.007 -27.543 1.00 85.00 215 GLN A N 1
ATOM 1792 C CA . GLN A 1 215 ? 4.603 -16.760 -26.328 1.00 85.00 215 GLN A CA 1
ATOM 1793 C C . GLN A 1 215 ? 4.747 -15.885 -25.074 1.00 85.00 215 GLN A C 1
ATOM 1795 O O . GLN A 1 215 ? 4.610 -16.387 -23.962 1.00 85.00 215 GLN A O 1
ATOM 1800 N N . TRP A 1 216 ? 4.994 -14.583 -25.240 1.00 84.56 216 TRP A N 1
ATOM 1801 C CA . TRP A 1 216 ? 5.078 -13.642 -24.126 1.00 84.56 216 TRP A CA 1
ATOM 18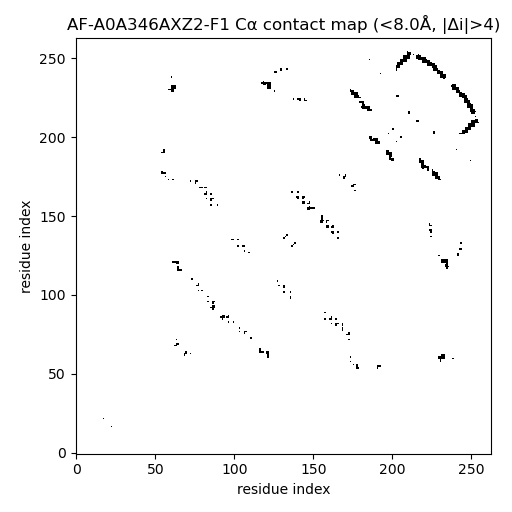02 C C . TRP A 1 216 ? 3.749 -12.963 -23.821 1.00 84.56 216 TRP A C 1
ATOM 1804 O O . TRP A 1 216 ? 3.645 -12.276 -22.814 1.00 84.56 216 TRP A O 1
ATOM 1814 N N . PHE A 1 217 ? 2.705 -13.122 -24.635 1.00 87.81 217 PHE A N 1
ATOM 1815 C CA . PHE A 1 217 ? 1.451 -12.412 -24.398 1.00 87.81 217 PHE A CA 1
ATOM 1816 C C . PHE A 1 217 ? 0.851 -12.742 -23.032 1.00 87.81 217 PHE A C 1
ATOM 1818 O O . PHE A 1 217 ? 0.643 -13.899 -22.678 1.00 87.81 217 PHE A O 1
ATOM 1825 N N . ASN A 1 218 ? 0.473 -11.694 -22.300 1.00 84.88 218 ASN A N 1
ATOM 1826 C CA . ASN A 1 218 ? -0.057 -11.771 -20.940 1.00 84.88 218 ASN A CA 1
ATOM 1827 C C . ASN A 1 218 ? 0.958 -12.248 -19.880 1.00 84.88 218 ASN A C 1
ATOM 1829 O O . ASN A 1 218 ? 0.571 -12.427 -18.725 1.00 84.88 218 ASN A O 1
ATOM 1833 N N . ILE A 1 219 ? 2.237 -12.406 -20.235 1.00 90.00 219 ILE A N 1
ATOM 1834 C CA . ILE A 1 219 ? 3.308 -12.694 -19.281 1.00 90.00 219 ILE A CA 1
ATOM 1835 C C . ILE A 1 219 ? 3.729 -11.404 -18.571 1.00 90.00 219 ILE A C 1
ATOM 1837 O O . ILE A 1 219 ? 3.937 -10.368 -19.209 1.00 90.00 219 ILE A O 1
ATOM 1841 N N . ILE A 1 220 ? 3.845 -11.478 -17.246 1.00 90.06 220 ILE A N 1
ATOM 1842 C CA . ILE A 1 220 ? 4.342 -10.404 -16.386 1.00 90.06 220 ILE A CA 1
ATOM 1843 C C . ILE A 1 220 ? 5.833 -10.207 -16.669 1.00 90.06 220 ILE A C 1
ATOM 1845 O O . ILE A 1 220 ? 6.637 -11.106 -16.427 1.00 90.06 220 ILE A O 1
ATOM 1849 N N . ASP A 1 221 ? 6.181 -9.033 -17.183 1.00 92.19 221 ASP A N 1
ATOM 1850 C CA . ASP A 1 221 ? 7.560 -8.596 -17.426 1.00 92.19 221 ASP A CA 1
ATOM 1851 C C . ASP A 1 221 ? 8.182 -8.006 -16.160 1.00 92.19 221 ASP A C 1
ATOM 1853 O O . ASP A 1 221 ? 9.344 -8.242 -15.862 1.00 92.19 221 ASP A O 1
ATOM 1857 N N . GLU A 1 222 ? 7.391 -7.226 -15.423 1.00 92.06 222 GLU A N 1
ATOM 1858 C CA . GLU A 1 222 ? 7.873 -6.401 -14.321 1.00 92.06 222 GLU A CA 1
ATOM 1859 C C . GLU A 1 222 ? 6.778 -6.221 -13.275 1.00 92.06 222 GLU A C 1
ATOM 1861 O O . GLU A 1 222 ? 5.600 -6.071 -13.614 1.00 92.06 222 GLU A O 1
ATOM 1866 N N . ILE A 1 223 ? 7.166 -6.184 -12.002 1.00 92.12 223 ILE A N 1
ATOM 1867 C CA . ILE A 1 223 ? 6.263 -5.888 -10.888 1.00 92.12 223 ILE A CA 1
ATOM 1868 C C . ILE A 1 223 ? 6.795 -4.660 -10.155 1.00 92.12 223 ILE A C 1
ATOM 1870 O O . ILE A 1 223 ? 7.795 -4.734 -9.447 1.00 92.12 223 ILE A O 1
ATOM 1874 N N . GLU A 1 224 ? 6.112 -3.528 -10.323 1.00 92.88 224 GLU A N 1
ATOM 1875 C CA . GLU A 1 224 ? 6.466 -2.268 -9.658 1.00 92.88 224 GLU A CA 1
ATOM 1876 C C . GLU A 1 224 ? 5.880 -2.173 -8.244 1.00 92.88 224 GLU A C 1
ATOM 1878 O O . GLU A 1 224 ? 6.380 -1.421 -7.408 1.00 92.88 224 GLU A O 1
ATOM 1883 N N . LEU A 1 225 ? 4.800 -2.915 -7.989 1.00 94.00 225 LEU A N 1
ATOM 1884 C CA . LEU A 1 225 ? 4.149 -3.034 -6.692 1.00 94.00 225 LEU A CA 1
ATOM 1885 C C . LEU A 1 225 ? 3.466 -4.400 -6.603 1.00 94.00 225 LEU A C 1
ATOM 1887 O O . LEU A 1 225 ? 2.637 -4.734 -7.451 1.00 94.00 225 LEU A O 1
ATOM 1891 N N . GLN A 1 226 ? 3.805 -5.175 -5.576 1.00 93.19 226 GLN A N 1
ATOM 1892 C CA . GLN A 1 226 ? 3.064 -6.391 -5.239 1.00 93.19 226 GLN A CA 1
ATOM 1893 C C . GLN A 1 226 ? 1.662 -6.013 -4.742 1.00 93.19 226 GLN A C 1
ATOM 1895 O O . GLN A 1 226 ? 1.520 -4.958 -4.134 1.00 93.19 226 GLN A O 1
ATOM 1900 N N . PRO A 1 227 ? 0.624 -6.826 -4.976 1.00 91.50 227 PRO A N 1
ATOM 1901 C CA . PRO A 1 227 ? -0.662 -6.610 -4.337 1.00 91.50 227 PRO A CA 1
ATOM 1902 C C . PRO A 1 227 ? -0.521 -6.876 -2.836 1.00 91.50 227 PRO A C 1
ATOM 1904 O O . PRO A 1 227 ? 0.186 -7.804 -2.433 1.00 91.50 227 PRO A O 1
ATOM 1907 N N . HIS A 1 228 ? -1.200 -6.084 -2.009 1.00 91.50 228 HIS A N 1
ATOM 1908 C CA . HIS A 1 228 ? -1.197 -6.266 -0.554 1.00 91.50 228 HIS A CA 1
ATOM 1909 C C . HIS A 1 228 ? -2.591 -6.576 -0.038 1.00 91.50 228 HIS A C 1
ATOM 1911 O O . HIS A 1 228 ? -3.580 -6.130 -0.611 1.00 91.50 228 HIS A O 1
ATOM 1917 N N . PHE A 1 229 ? -2.662 -7.298 1.073 1.00 89.00 229 PHE A N 1
ATOM 1918 C CA . PHE A 1 229 ? -3.900 -7.816 1.635 1.00 89.00 229 PHE A CA 1
ATOM 1919 C C . PHE A 1 229 ? -3.993 -7.568 3.134 1.00 89.00 229 PHE A C 1
ATOM 1921 O O . PHE A 1 229 ? -2.981 -7.592 3.838 1.00 89.00 229 PHE A O 1
ATOM 1928 N N . VAL A 1 230 ? -5.220 -7.376 3.606 1.00 89.62 230 VAL A N 1
ATOM 1929 C CA . VAL A 1 230 ? -5.595 -7.417 5.019 1.00 89.62 230 VAL A CA 1
ATOM 1930 C C . VAL A 1 230 ? -6.733 -8.411 5.148 1.00 89.62 230 VAL A C 1
ATOM 1932 O O . VAL A 1 230 ? -7.771 -8.249 4.509 1.00 89.62 230 VAL A O 1
ATOM 1935 N N . THR A 1 231 ? -6.522 -9.421 5.980 1.00 89.56 231 THR A N 1
ATOM 1936 C CA . THR A 1 231 ? -7.578 -10.339 6.408 1.00 89.56 231 THR A CA 1
ATOM 1937 C C . THR A 1 231 ? -8.161 -9.797 7.707 1.00 89.56 231 THR A C 1
ATOM 1939 O O . THR A 1 231 ? -7.387 -9.429 8.597 1.00 89.56 231 THR A O 1
ATOM 1942 N N . TYR A 1 232 ? -9.482 -9.719 7.832 1.00 88.69 232 TYR A N 1
ATOM 1943 C CA . TYR A 1 232 ? -10.147 -9.154 9.009 1.00 88.69 232 TYR A CA 1
ATOM 1944 C C . TYR A 1 232 ? -11.472 -9.857 9.314 1.00 88.69 232 TYR A C 1
ATOM 1946 O O . TYR A 1 232 ? -12.001 -10.554 8.456 1.00 88.69 232 TYR A O 1
ATOM 1954 N N . ILE A 1 233 ? -11.972 -9.696 10.541 1.00 89.19 233 IL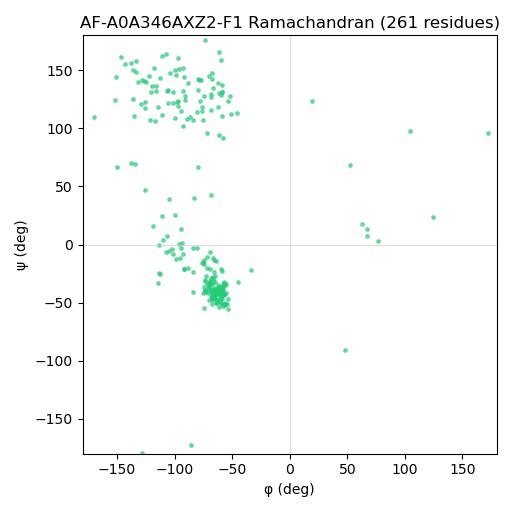E A N 1
ATOM 1955 C CA . ILE A 1 233 ? -13.317 -10.145 10.924 1.00 89.19 233 ILE A CA 1
ATOM 1956 C C . ILE A 1 233 ? -14.305 -9.003 10.693 1.00 89.19 233 ILE A C 1
ATOM 1958 O O . ILE A 1 233 ? -14.086 -7.898 11.204 1.00 89.19 233 ILE A O 1
ATOM 1962 N N . ASP A 1 234 ? -15.344 -9.256 9.903 1.00 85.69 234 ASP A N 1
ATOM 1963 C CA . ASP A 1 234 ? -16.386 -8.280 9.589 1.00 85.69 234 ASP A CA 1
ATOM 1964 C C . ASP A 1 234 ? -17.509 -8.243 10.647 1.00 85.69 234 ASP A C 1
ATOM 1966 O O . ASP A 1 234 ? -17.397 -8.824 11.734 1.00 85.69 234 ASP A O 1
ATOM 1970 N N . GLY A 1 235 ? -18.576 -7.495 10.351 1.00 81.62 235 GLY A N 1
ATOM 1971 C CA . GLY A 1 235 ? -19.710 -7.347 11.261 1.00 81.62 235 GLY A CA 1
ATOM 1972 C C . GLY A 1 235 ? -20.554 -8.610 11.439 1.00 81.62 235 GLY A C 1
ATOM 1973 O O . GLY A 1 235 ? -21.205 -8.751 12.470 1.00 81.62 235 GLY A O 1
ATOM 1974 N N . ASP A 1 236 ? -20.489 -9.548 10.496 1.00 85.50 236 ASP A N 1
ATOM 1975 C CA . ASP A 1 236 ? -21.245 -10.801 10.515 1.00 85.50 236 ASP A CA 1
ATOM 1976 C C . ASP A 1 236 ? -20.430 -11.965 11.130 1.00 85.50 236 ASP A C 1
ATOM 1978 O O . ASP A 1 236 ? -20.827 -13.127 11.025 1.00 85.50 236 ASP A O 1
ATOM 1982 N N . ASP A 1 237 ? -19.306 -11.665 11.803 1.00 83.50 237 ASP A N 1
ATOM 1983 C CA . ASP A 1 237 ? -18.323 -12.639 12.312 1.00 83.50 237 ASP A CA 1
ATOM 1984 C C . ASP A 1 237 ? -17.636 -13.467 11.201 1.00 83.50 237 ASP A C 1
ATOM 1986 O O . ASP A 1 237 ? -17.023 -14.508 11.476 1.00 83.50 237 ASP A O 1
ATOM 1990 N N . GLU A 1 238 ? -17.692 -13.009 9.947 1.00 84.94 238 GLU A N 1
ATOM 1991 C CA . GLU A 1 238 ? -17.076 -13.676 8.803 1.00 84.94 238 GLU A CA 1
ATOM 1992 C C . GLU A 1 238 ? -15.658 -13.145 8.532 1.00 84.94 238 GLU A C 1
ATOM 1994 O O . GLU A 1 238 ? -15.278 -12.019 8.864 1.00 84.94 238 GLU A O 1
ATOM 1999 N N . CYS A 1 239 ? -14.820 -14.011 7.959 1.00 84.31 239 CYS A N 1
ATOM 2000 C CA . CYS A 1 239 ? -13.444 -13.682 7.606 1.00 84.31 239 CYS A CA 1
ATOM 2001 C C . CYS A 1 239 ? -13.408 -13.060 6.207 1.00 84.31 239 CYS A C 1
ATOM 2003 O O . CYS A 1 239 ? -13.580 -13.750 5.200 1.00 84.31 239 CYS A O 1
ATOM 2005 N N . GLU A 1 240 ? -13.129 -11.764 6.138 1.00 84.94 240 GLU A N 1
ATOM 2006 C CA . GLU A 1 240 ? -13.119 -11.001 4.895 1.00 84.94 240 GLU A CA 1
ATOM 2007 C C . GLU A 1 240 ? -11.714 -10.563 4.472 1.00 84.94 240 GLU A C 1
ATOM 2009 O O . GLU A 1 240 ? -10.744 -10.567 5.241 1.00 84.94 240 GLU A O 1
ATOM 2014 N N . LEU A 1 241 ? -11.603 -10.204 3.190 1.00 85.12 241 LEU A N 1
ATOM 2015 C CA . LEU A 1 241 ? -10.349 -9.805 2.559 1.00 85.12 241 LEU A CA 1
ATOM 2016 C C . LEU A 1 241 ? -10.469 -8.437 1.899 1.00 85.12 241 LEU A C 1
ATOM 2018 O O . LEU A 1 241 ? -11.154 -8.275 0.888 1.00 85.12 241 LEU A O 1
ATOM 2022 N N . ALA A 1 242 ? -9.676 -7.489 2.383 1.00 88.25 242 ALA A N 1
ATOM 2023 C CA . ALA A 1 242 ? -9.447 -6.225 1.700 1.00 88.25 242 ALA A CA 1
ATOM 2024 C C . ALA A 1 242 ? -8.071 -6.225 1.023 1.00 88.25 242 ALA A C 1
ATOM 2026 O O . ALA A 1 242 ? -7.116 -6.829 1.520 1.00 88.25 242 ALA A O 1
ATOM 2027 N N . PHE A 1 243 ? -7.945 -5.530 -0.113 1.00 88.00 243 PHE A N 1
ATOM 2028 C CA . PHE A 1 243 ? -6.683 -5.472 -0.849 1.00 88.00 243 PHE A CA 1
ATOM 2029 C C . PHE A 1 243 ? -6.305 -4.079 -1.361 1.00 88.00 243 PHE A C 1
ATOM 2031 O O . PHE A 1 243 ? -7.135 -3.230 -1.710 1.00 88.00 243 PHE A O 1
ATOM 2038 N N . LEU A 1 244 ? -4.995 -3.863 -1.443 1.00 90.75 244 LEU A N 1
ATOM 2039 C CA . LEU A 1 244 ? -4.363 -2.804 -2.215 1.00 90.75 244 LEU A CA 1
ATOM 2040 C C . LEU A 1 244 ? -3.922 -3.389 -3.550 1.00 90.75 244 LEU A C 1
ATOM 2042 O O . LEU A 1 244 ? -3.166 -4.357 -3.605 1.00 90.75 244 LEU A O 1
ATOM 2046 N N . GLU A 1 245 ? -4.415 -2.777 -4.622 1.00 90.56 245 GLU A N 1
ATOM 2047 C CA . GLU A 1 245 ? -4.079 -3.153 -5.990 1.00 90.56 245 GLU A CA 1
ATOM 2048 C C . GLU A 1 245 ? -2.563 -3.029 -6.223 1.00 90.56 245 GLU A C 1
ATOM 2050 O O . GLU A 1 245 ? -1.967 -1.985 -5.941 1.00 90.56 245 GLU A O 1
ATOM 2055 N N . GLY A 1 246 ? -1.951 -4.089 -6.753 1.00 93.25 246 GLY A N 1
ATOM 2056 C CA . GLY A 1 246 ? -0.566 -4.077 -7.215 1.00 93.25 246 GLY A CA 1
ATOM 2057 C C . GLY A 1 246 ? -0.408 -3.316 -8.535 1.00 93.25 246 GLY A C 1
ATOM 2058 O O . GLY A 1 246 ? -1.378 -2.901 -9.167 1.00 93.25 246 GLY A O 1
ATOM 2059 N N . GLN A 1 247 ? 0.822 -3.168 -9.020 1.00 94.62 247 GLN A N 1
ATOM 2060 C CA . GLN A 1 247 ? 1.094 -2.598 -10.342 1.00 94.62 247 GLN A CA 1
ATOM 2061 C C . GLN A 1 247 ? 2.151 -3.429 -11.061 1.00 94.62 247 GLN A C 1
ATOM 2063 O O . GLN A 1 247 ? 3.249 -3.638 -10.545 1.00 94.62 247 GLN A O 1
ATOM 2068 N N . CYS A 1 248 ? 1.822 -3.889 -12.266 1.00 93.88 248 CYS A N 1
ATOM 2069 C CA . CYS A 1 248 ? 2.718 -4.715 -13.066 1.00 93.88 248 CYS A CA 1
ATOM 2070 C C . CYS A 1 248 ? 2.719 -4.301 -14.538 1.00 93.88 248 CYS A C 1
ATOM 2072 O O . CYS A 1 248 ? 1.745 -3.746 -15.056 1.00 93.88 248 CYS A O 1
ATOM 2074 N N . VAL A 1 249 ? 3.810 -4.619 -15.227 1.00 92.94 249 VAL A N 1
ATOM 2075 C CA . VAL A 1 249 ? 3.934 -4.509 -16.678 1.00 92.94 249 VAL A CA 1
ATOM 2076 C C . VAL A 1 249 ? 3.761 -5.892 -17.280 1.00 92.94 249 VAL A C 1
ATOM 2078 O O . VAL A 1 249 ? 4.383 -6.861 -16.850 1.00 92.94 249 VAL A O 1
ATOM 2081 N N . VAL A 1 250 ? 2.909 -5.981 -18.292 1.00 92.31 250 VAL A N 1
ATOM 2082 C CA . VAL A 1 250 ? 2.594 -7.218 -18.997 1.00 92.31 250 VAL A CA 1
ATOM 2083 C C . VAL A 1 250 ? 2.855 -7.030 -20.484 1.00 92.31 250 VAL A C 1
ATOM 2085 O O . VAL A 1 250 ? 2.517 -5.999 -21.074 1.00 92.31 250 VAL A O 1
ATOM 2088 N N . TRP A 1 251 ? 3.418 -8.056 -21.105 1.00 88.19 251 TRP A N 1
ATOM 2089 C CA . TRP A 1 251 ? 3.617 -8.105 -22.544 1.00 88.19 251 TRP A CA 1
ATOM 2090 C C . TRP A 1 251 ? 2.283 -8.215 -23.297 1.00 88.19 251 TRP A C 1
ATOM 2092 O O . TRP A 1 251 ? 1.436 -9.068 -23.012 1.00 88.19 251 TRP A O 1
ATOM 2102 N N . GLY A 1 252 ? 2.086 -7.353 -24.289 1.00 86.00 252 GLY A N 1
ATOM 2103 C CA . GLY A 1 252 ? 0.901 -7.316 -25.138 1.00 86.00 252 GLY A CA 1
ATOM 2104 C C . GLY A 1 252 ? 1.259 -7.203 -26.613 1.00 86.00 252 GLY A C 1
ATOM 2105 O O . GLY A 1 252 ? 2.341 -6.746 -26.969 1.00 86.00 252 GLY A O 1
ATOM 2106 N N . ALA A 1 253 ? 0.332 -7.605 -27.479 1.00 77.12 253 ALA A N 1
ATOM 2107 C CA . ALA A 1 253 ? 0.501 -7.448 -28.917 1.00 77.12 253 ALA A CA 1
ATOM 2108 C C . ALA A 1 253 ? 0.703 -5.972 -29.285 1.00 77.12 253 ALA A C 1
ATOM 2110 O O . ALA A 1 253 ? -0.020 -5.104 -28.789 1.00 77.12 253 ALA A O 1
ATOM 2111 N N . ASN A 1 254 ? 1.652 -5.708 -30.183 1.00 65.25 254 ASN A N 1
ATOM 2112 C CA . ASN A 1 254 ? 1.839 -4.386 -30.763 1.00 65.25 254 ASN A CA 1
ATOM 2113 C C . ASN A 1 254 ? 0.577 -3.981 -31.555 1.00 65.25 254 ASN A C 1
ATOM 2115 O O . ASN A 1 254 ? 0.182 -4.656 -32.512 1.00 65.25 254 ASN A O 1
ATOM 2119 N N . CYS A 1 255 ? -0.087 -2.897 -31.145 1.00 53.56 255 CYS A N 1
ATOM 2120 C CA . CYS A 1 255 ? -1.330 -2.454 -31.783 1.00 53.56 255 CYS A CA 1
ATOM 2121 C C . CYS A 1 255 ? -1.096 -1.801 -33.156 1.00 53.56 255 CYS A C 1
ATOM 2123 O O . CYS A 1 255 ? -2.053 -1.658 -33.918 1.00 53.56 255 CYS A O 1
ATOM 2125 N N . GLN A 1 256 ? 0.145 -1.446 -33.512 1.00 48.31 256 GLN A N 1
ATOM 2126 C CA . GLN A 1 256 ? 0.452 -0.790 -34.790 1.00 48.31 256 GLN A CA 1
ATOM 2127 C C . GLN A 1 256 ? 0.427 -1.743 -35.997 1.00 48.31 256 GLN A C 1
ATOM 2129 O O . GLN A 1 256 ? 0.306 -1.290 -37.132 1.00 48.31 256 GLN A O 1
ATOM 2134 N N . ALA A 1 257 ? 0.444 -3.063 -35.786 1.00 43.69 257 ALA A N 1
ATOM 2135 C CA . ALA A 1 257 ? 0.444 -4.044 -36.875 1.00 43.69 257 ALA A CA 1
ATOM 2136 C C . ALA A 1 257 ? -0.944 -4.324 -37.497 1.00 43.69 257 ALA A C 1
ATOM 2138 O O . ALA A 1 257 ? -1.039 -5.083 -38.459 1.00 43.69 257 ALA A O 1
ATOM 2139 N N . LYS A 1 258 ? -2.035 -3.731 -36.982 1.00 37.94 258 LYS A N 1
ATOM 2140 C CA . LYS A 1 258 ? -3.402 -3.975 -37.493 1.00 37.94 258 LYS A CA 1
ATOM 2141 C C . LYS A 1 258 ? -3.922 -2.950 -38.508 1.00 37.94 258 LYS A C 1
ATOM 2143 O O . LYS A 1 258 ? -5.033 -3.131 -38.995 1.00 37.94 258 LYS A O 1
ATOM 2148 N N . CYS A 1 259 ? -3.143 -1.928 -38.871 1.00 33.44 259 CYS A N 1
ATOM 2149 C CA . CYS A 1 259 ? -3.586 -0.908 -39.834 1.00 33.44 259 CYS A CA 1
ATOM 2150 C C . CYS A 1 259 ? -3.171 -1.154 -41.298 1.00 33.44 259 CYS A C 1
ATOM 2152 O O . CYS A 1 259 ? -3.613 -0.399 -42.150 1.00 33.44 259 CYS A O 1
ATOM 2154 N N . ASN A 1 260 ? -2.410 -2.210 -41.623 1.00 37.00 260 ASN A N 1
ATOM 2155 C CA . ASN A 1 260 ? -1.910 -2.439 -42.995 1.00 37.00 260 ASN A CA 1
ATOM 2156 C C . ASN A 1 260 ? -2.541 -3.641 -43.726 1.00 37.00 260 ASN A C 1
ATOM 2158 O O . ASN A 1 260 ? -1.935 -4.198 -44.633 1.00 37.00 260 ASN A O 1
ATOM 2162 N N . PHE A 1 261 ? -3.756 -4.050 -43.355 1.00 36.81 261 PHE A N 1
ATOM 2163 C CA . PHE A 1 261 ? -4.508 -5.086 -44.082 1.00 36.81 261 PHE A CA 1
ATOM 2164 C C . PHE A 1 261 ? -5.906 -4.599 -44.479 1.00 36.81 261 PHE A C 1
ATOM 2166 O O . PHE A 1 261 ? -6.893 -5.290 -44.254 1.00 36.81 261 PHE A O 1
ATOM 2173 N N . LEU A 1 262 ? -5.990 -3.389 -45.033 1.00 36.84 262 LEU A N 1
ATOM 2174 C CA . LEU A 1 262 ? -7.132 -2.908 -45.816 1.00 36.84 262 LEU A CA 1
ATOM 2175 C C . LEU A 1 262 ? -6.624 -1.900 -46.865 1.00 36.84 262 LEU A C 1
ATOM 2177 O O . LEU A 1 262 ? -6.924 -0.714 -46.776 1.00 36.84 262 LEU A O 1
ATOM 2181 N N . GLU A 1 263 ? -5.846 -2.382 -47.833 1.00 32.78 263 GLU A N 1
ATOM 2182 C CA . GLU A 1 263 ? -5.743 -1.792 -49.178 1.00 32.78 263 GLU A CA 1
ATOM 2183 C C . GLU A 1 263 ? -5.909 -2.903 -50.219 1.00 32.78 263 GLU A C 1
ATOM 2185 O O . GLU A 1 263 ? -5.343 -4.001 -50.001 1.00 32.78 263 GLU A O 1
#

Solvent-accessible surface area (backbone atoms only — not comparable to full-atom values): 15379 Å² total; per-residue (Å²): 139,55,71,64,62,55,51,51,50,54,51,54,65,74,49,80,87,58,67,69,70,59,58,56,48,53,50,50,75,74,47,80,72,85,82,71,82,84,84,85,89,87,83,85,81,76,78,79,67,78,82,67,89,76,68,69,78,89,60,84,58,46,66,38,60,47,73,63,53,33,52,53,52,51,51,46,65,61,60,50,60,66,46,50,48,56,21,67,78,34,82,83,28,52,81,48,44,66,60,56,50,50,47,49,53,51,53,53,60,55,56,78,67,64,86,72,72,46,54,52,42,27,47,58,48,51,56,52,52,51,52,49,40,60,73,67,43,48,65,50,43,36,48,19,46,52,36,40,76,73,44,59,72,69,55,20,52,50,21,53,51,46,38,51,35,49,54,53,49,34,44,69,60,54,35,37,72,42,90,76,66,65,77,35,54,47,84,80,44,66,50,66,57,97,90,47,74,44,47,44,64,80,41,36,47,77,43,79,41,73,42,90,58,72,91,44,52,44,21,26,72,40,73,51,35,64,29,27,36,34,45,26,37,38,58,87,76,42,85,43,80,49,73,47,67,11,31,32,34,24,28,31,72,53,76,79,76,73,76,82,83,82,129